Protein AF-A0A5C3NM88-F1 (afdb_monomer)

Radius of gyration: 20.56 Å; Cα contacts (8 Å, |Δi|>4): 366; chains: 1; bounding box: 49×36×74 Å

Solvent-accessible surface area (backbone atoms only — not comparable to full-atom values): 13618 Å² total; per-residue (Å²): 138,82,81,80,75,73,74,92,75,78,70,32,28,41,34,36,25,36,70,43,62,92,58,90,73,93,52,91,70,72,70,66,90,72,36,44,79,41,82,79,46,78,42,48,39,65,57,53,58,70,67,31,84,19,53,17,48,53,25,42,53,43,37,53,56,20,59,46,31,16,23,55,60,46,42,18,70,48,93,55,90,84,58,67,62,56,70,49,80,42,53,68,77,69,88,54,63,45,59,36,25,45,45,66,39,80,92,37,56,86,40,60,43,65,58,66,89,59,62,82,48,81,83,61,71,46,96,52,77,64,78,83,58,88,57,35,50,54,53,18,24,61,75,51,67,51,18,14,78,88,77,62,48,69,65,70,56,39,58,40,55,77,60,46,61,60,52,12,30,72,47,45,25,54,52,36,67,54,54,36,67,52,55,84,94,66,61,69,63,40,69,47,45,65,36,46,91,36,39,42,28,28,33,53,78,52,52,79,36,53,78,78,78,49,82,88,81,77,62,70,50,101,51,43,49,61,88,36,37,71,75,135

Foldseek 3Di:
DDPPPDPPDDAAWEWEWEWAAPDDDPDLQDDSVRTDIDTDDIGGLCCCLPVCQWLFSLLVVQVVVCQQFLFHFFKDQDPDPPGDGDDRNDRGDDRHHGYIYTGGDNVLPSLGDGDDPCQVPLPPAPVDQDDADPCLFVLLCVVCVCAQVVPRHNPQWGWAFQRDSRCWQVNQQCVQVRRRQDDPVPRDRRRTSSDSVRTGTHHPVVSVCEPPPDDDDDPPGPRDHPNRGDDD

Sequence (232 aa):
MDDHSADPDVLATVRVYVQLPDSIPVTLKPDLAHWNWHHILSIPVSILNEHRFSLKAYKWIRFAAGIIFGVRGHLKPSKQPNDASCDYEISELANESSDVYYHIFPEQIARLQPVDPDIFDERLTVTHTSSRAASYRENVGERDGHRCVLTGFLQACEAVHVVPHIKGDEYIRRLTERNGVREEREKDIIHEIDDCRNGLYLQATLHIRYGTDFAFLHTPNFAMVPSDVPGP

InterPro domains:
  IPR003615 HNH nuclease [PF13391] (148-210)

Nearest PDB structures (foldseek):
  6sgz-assembly1_E  TM=3.339E-01  e=2.400E-02  Mycolicibacterium smegmatis MC2 155
  6umm-assembly1_G  TM=3.006E-01  e=2.966E-01  Mycolicibacterium smegmatis MC2 155
  6sgz-assembly1_H  TM=3.396E-01  e=9.510E-01  Mycolicibacterium smegmatis MC2 155
  7np7-assembly1_D2  TM=2.132E-01  e=7.912E-01  Mycobacterium tuberculosis H37Rv
  7npv-assembly1_D4  TM=2.472E-01  e=2.537E+00  Mycobacterium tuberculosis H37Rv

Structure (mmCIF, N/CA/C/O backbone):
data_AF-A0A5C3NM88-F1
#
_entry.id   AF-A0A5C3NM88-F1
#
loop_
_atom_site.group_PDB
_atom_site.id
_atom_site.type_symbol
_atom_site.label_atom_id
_atom_site.label_alt_id
_atom_site.label_comp_id
_atom_site.label_asym_id
_atom_site.label_entity_id
_atom_site.label_seq_id
_atom_site.pdbx_PDB_ins_code
_atom_site.Cartn_x
_atom_site.Cartn_y
_atom_site.Cartn_z
_atom_site.occupancy
_atom_site.B_iso_or_equiv
_atom_site.auth_seq_id
_atom_site.auth_comp_id
_atom_site.auth_asym_id
_atom_site.auth_atom_id
_atom_site.pdbx_PDB_model_num
ATOM 1 N N . MET A 1 1 ? -3.507 -19.872 -45.964 1.00 38.84 1 MET A N 1
ATOM 2 C CA . MET A 1 1 ? -4.183 -18.572 -45.771 1.00 38.84 1 MET A CA 1
ATOM 3 C C . MET A 1 1 ? -4.482 -18.572 -44.295 1.00 38.84 1 MET A C 1
ATOM 5 O O . MET A 1 1 ? -5.514 -19.084 -43.885 1.00 38.84 1 MET A O 1
ATOM 9 N N . ASP A 1 2 ? -3.445 -18.251 -43.528 1.00 37.75 2 ASP A N 1
ATOM 10 C CA . ASP A 1 2 ? -3.399 -18.524 -42.097 1.00 37.75 2 ASP A CA 1
ATOM 11 C C . ASP A 1 2 ? -4.058 -17.360 -41.378 1.00 37.75 2 ASP A C 1
ATOM 13 O O . ASP A 1 2 ? -3.577 -16.227 -41.401 1.00 37.75 2 ASP A O 1
ATOM 17 N N . ASP A 1 3 ? -5.226 -17.662 -40.829 1.00 40.22 3 ASP A N 1
ATOM 18 C CA . ASP A 1 3 ? -6.015 -16.777 -40.000 1.00 40.22 3 ASP A CA 1
ATOM 19 C C . ASP A 1 3 ? -5.350 -16.715 -38.621 1.00 40.22 3 ASP A C 1
ATOM 21 O O . ASP A 1 3 ? -5.583 -17.547 -37.742 1.00 40.22 3 ASP A O 1
ATOM 25 N N . HIS A 1 4 ? -4.434 -15.760 -38.451 1.00 43.94 4 HIS A N 1
ATOM 26 C CA . HIS A 1 4 ? -3.978 -15.349 -37.131 1.00 43.94 4 HIS A CA 1
ATOM 27 C C . HIS A 1 4 ? -5.112 -14.577 -36.450 1.00 43.94 4 HIS A C 1
ATOM 29 O O . HIS A 1 4 ? -5.110 -13.348 -36.402 1.00 43.94 4 HIS A O 1
ATOM 35 N N . SER A 1 5 ? -6.073 -15.325 -35.908 1.00 43.28 5 SER A N 1
ATOM 36 C CA . SER A 1 5 ? -6.961 -14.865 -34.845 1.00 43.28 5 SER A CA 1
ATOM 37 C C . SER A 1 5 ? -6.086 -14.399 -33.682 1.00 43.28 5 SER A C 1
ATOM 39 O O . SER A 1 5 ? -5.617 -15.214 -32.887 1.00 43.28 5 SER A O 1
ATOM 41 N N . ALA A 1 6 ? -5.815 -13.096 -33.607 1.00 46.09 6 ALA A N 1
ATOM 42 C CA . ALA A 1 6 ? -5.331 -12.481 -32.383 1.00 46.09 6 ALA A CA 1
ATOM 43 C C . ALA A 1 6 ? -6.362 -12.771 -31.286 1.00 46.09 6 ALA A C 1
ATOM 45 O O . ALA A 1 6 ? -7.545 -12.479 -31.457 1.00 46.09 6 ALA A O 1
ATOM 46 N N . ASP A 1 7 ? -5.911 -13.405 -30.208 1.00 44.53 7 ASP A N 1
ATOM 47 C CA . ASP A 1 7 ? -6.723 -13.716 -29.036 1.00 44.53 7 ASP A CA 1
ATOM 48 C C . ASP A 1 7 ? -7.284 -12.397 -28.462 1.00 44.53 7 ASP A C 1
ATOM 50 O O . ASP A 1 7 ? -6.494 -11.535 -28.061 1.00 44.53 7 ASP A O 1
ATOM 54 N N . PRO A 1 8 ? -8.608 -12.166 -28.495 1.00 48.44 8 PRO A N 1
ATOM 55 C CA . PRO A 1 8 ? -9.187 -10.844 -28.263 1.00 48.44 8 PRO A CA 1
ATOM 56 C C . PRO A 1 8 ? -9.182 -10.382 -26.796 1.00 48.44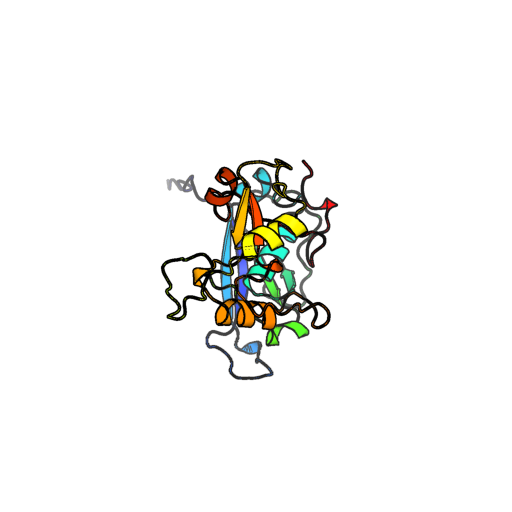 8 PRO A C 1
ATOM 58 O O . PRO A 1 8 ? -9.752 -9.331 -26.521 1.00 48.44 8 PRO A O 1
ATOM 61 N N . ASP A 1 9 ? -8.542 -11.103 -25.867 1.00 58.16 9 ASP A N 1
ATOM 62 C CA . ASP A 1 9 ? -8.737 -10.871 -24.425 1.00 58.16 9 ASP A CA 1
ATOM 63 C C . ASP A 1 9 ? -7.460 -10.754 -23.572 1.00 58.16 9 ASP A C 1
ATOM 65 O O . ASP A 1 9 ? -7.526 -10.729 -22.340 1.00 58.16 9 ASP A O 1
ATOM 69 N N . VAL A 1 10 ? -6.270 -10.627 -24.173 1.00 68.81 10 VAL A N 1
ATOM 70 C CA . VAL A 1 10 ? -5.062 -10.349 -23.375 1.00 68.81 10 VAL A CA 1
ATOM 71 C C . VAL A 1 10 ? -4.992 -8.856 -23.055 1.00 68.81 10 VAL A C 1
ATOM 73 O O . VAL A 1 10 ? -4.457 -8.060 -23.827 1.00 68.81 10 VAL A O 1
ATOM 76 N N . LEU A 1 11 ? -5.529 -8.472 -21.893 1.00 86.94 11 LEU A N 1
ATOM 77 C CA . LEU A 1 11 ? -5.392 -7.114 -21.365 1.00 86.94 11 LEU A CA 1
ATOM 78 C C . LEU A 1 11 ? -3.910 -6.719 -21.279 1.00 86.94 11 LEU A C 1
ATOM 80 O O . LEU A 1 11 ? -3.091 -7.426 -20.678 1.00 86.94 11 LEU A O 1
ATOM 84 N N . ALA A 1 12 ? -3.571 -5.559 -21.850 1.00 95.31 12 ALA A N 1
ATOM 85 C CA . ALA A 1 12 ? -2.241 -4.981 -21.719 1.00 95.31 12 ALA A CA 1
ATOM 86 C C . ALA A 1 12 ? -1.877 -4.860 -20.236 1.00 95.31 12 ALA A C 1
ATOM 88 O O . ALA A 1 12 ? -2.667 -4.359 -19.433 1.00 95.31 12 ALA A O 1
ATOM 89 N N . THR A 1 13 ? -0.696 -5.349 -19.864 1.00 96.81 13 THR A N 1
ATOM 90 C CA . THR A 1 13 ? -0.314 -5.519 -18.459 1.00 96.81 13 THR A CA 1
ATOM 91 C C . THR A 1 13 ? 1.075 -4.956 -18.204 1.00 96.81 13 THR A C 1
ATOM 93 O O . THR A 1 13 ? 2.016 -5.226 -18.952 1.00 96.81 13 THR A O 1
ATOM 96 N N . VAL A 1 14 ? 1.221 -4.222 -17.103 1.00 97.06 14 VAL A N 1
ATOM 97 C CA . VAL A 1 14 ? 2.530 -3.901 -16.535 1.00 97.06 14 VAL A CA 1
ATOM 98 C C . VAL A 1 14 ? 2.945 -5.039 -15.612 1.00 97.06 14 VAL A C 1
ATOM 100 O O . VAL A 1 14 ? 2.257 -5.332 -14.630 1.00 97.06 14 VAL A O 1
ATOM 103 N N . ARG A 1 15 ? 4.072 -5.680 -15.918 1.00 97.88 15 ARG A N 1
ATOM 104 C CA . ARG A 1 15 ? 4.669 -6.727 -15.087 1.00 97.88 15 ARG A CA 1
ATOM 105 C C . ARG A 1 15 ? 5.822 -6.140 -14.292 1.00 97.88 15 ARG A C 1
ATOM 107 O O . ARG A 1 15 ? 6.784 -5.624 -14.857 1.00 97.88 15 ARG A O 1
ATOM 114 N N . VAL A 1 16 ? 5.724 -6.225 -12.974 1.00 97.88 16 VAL A N 1
ATOM 115 C CA . VAL A 1 16 ? 6.749 -5.733 -12.055 1.00 97.88 16 VAL A CA 1
ATOM 116 C C . VAL A 1 16 ? 7.630 -6.896 -11.632 1.00 97.88 16 VAL A C 1
ATOM 118 O O . VAL A 1 16 ? 7.134 -7.940 -11.203 1.00 97.88 16 VAL A O 1
ATOM 121 N N . TYR A 1 17 ? 8.938 -6.700 -11.727 1.00 97.38 17 TYR A N 1
ATOM 122 C CA . TYR A 1 17 ? 9.947 -7.650 -11.290 1.00 97.38 17 TYR A CA 1
ATOM 123 C C . TYR A 1 17 ? 10.777 -7.055 -10.161 1.00 97.38 17 TYR A C 1
ATOM 125 O O . TYR A 1 17 ? 11.047 -5.859 -10.157 1.00 97.38 17 TYR A O 1
ATOM 133 N N . VAL A 1 18 ? 11.246 -7.881 -9.235 1.00 94.88 18 VAL A N 1
ATOM 134 C CA . VAL A 1 18 ? 12.239 -7.490 -8.226 1.00 94.88 18 VAL A CA 1
ATOM 135 C C . VAL A 1 18 ? 13.327 -8.546 -8.149 1.00 94.88 18 VAL A C 1
ATOM 137 O O . VAL A 1 18 ? 13.090 -9.724 -8.424 1.00 94.88 18 VAL A O 1
ATOM 140 N N . GLN A 1 19 ? 14.534 -8.117 -7.807 1.00 92.38 19 GLN A N 1
ATOM 141 C CA . GLN A 1 19 ? 15.635 -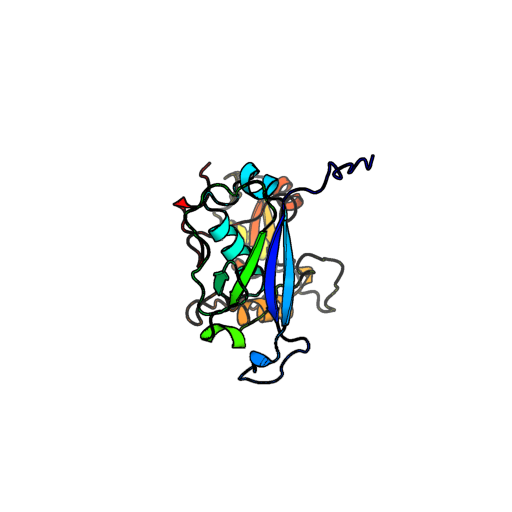9.029 -7.586 1.00 92.38 19 GLN A CA 1
ATOM 142 C C . GLN A 1 19 ? 15.543 -9.600 -6.161 1.00 92.38 19 GLN A C 1
ATOM 144 O O . GLN A 1 19 ? 15.553 -8.836 -5.196 1.00 92.38 19 GLN A O 1
ATOM 149 N N . LEU A 1 20 ? 15.441 -10.924 -6.030 1.00 88.75 20 LEU A N 1
ATOM 150 C CA . LEU A 1 20 ? 15.345 -11.638 -4.753 1.00 88.75 20 LEU A CA 1
ATOM 151 C C . LEU A 1 20 ? 16.290 -12.849 -4.753 1.00 88.75 20 LEU A C 1
ATOM 153 O O . LEU A 1 20 ? 16.630 -13.373 -5.815 1.00 88.75 20 LEU A O 1
ATOM 157 N N . PRO A 1 21 ? 16.739 -13.304 -3.578 1.00 84.12 21 PRO A N 1
ATOM 158 C CA . PRO A 1 21 ? 17.502 -14.536 -3.481 1.00 84.12 21 PRO A CA 1
ATOM 159 C C . PRO A 1 21 ? 16.576 -15.755 -3.605 1.00 84.12 21 PRO A C 1
ATOM 161 O O . PRO A 1 21 ? 15.520 -15.791 -2.976 1.00 84.12 21 PRO A O 1
ATOM 164 N N . ASP A 1 22 ? 17.012 -16.799 -4.318 1.00 77.38 22 ASP A N 1
ATOM 165 C CA . ASP A 1 22 ? 16.272 -18.075 -4.395 1.00 77.38 22 ASP A CA 1
ATOM 166 C C . ASP A 1 22 ? 16.178 -18.791 -3.031 1.00 77.38 22 ASP A C 1
ATOM 168 O O . ASP A 1 22 ? 15.313 -19.637 -2.805 1.00 77.38 22 ASP A O 1
ATOM 172 N N . SER A 1 23 ? 17.081 -18.458 -2.105 1.00 68.94 23 SER A N 1
ATOM 173 C CA . SER A 1 23 ? 17.140 -18.992 -0.743 1.00 68.94 23 SER A CA 1
ATOM 174 C C . SER A 1 23 ? 17.462 -17.878 0.248 1.00 68.94 23 SER A C 1
ATOM 176 O O . SER A 1 23 ? 18.374 -17.096 -0.008 1.00 68.94 23 SER A O 1
ATOM 178 N N . ILE A 1 24 ? 16.769 -17.828 1.392 1.00 60.06 24 ILE A N 1
ATOM 179 C CA . ILE A 1 24 ? 16.940 -16.788 2.423 1.00 60.06 24 ILE A CA 1
ATOM 180 C C . ILE A 1 24 ? 18.428 -16.672 2.819 1.00 60.06 24 ILE A C 1
ATOM 182 O O . ILE A 1 24 ? 18.964 -17.599 3.434 1.00 60.06 24 ILE A O 1
ATOM 186 N N . PRO A 1 25 ? 19.121 -15.561 2.504 1.00 56.09 25 PRO A N 1
ATOM 187 C CA . PRO A 1 25 ? 20.514 -15.393 2.876 1.00 56.09 25 PRO A CA 1
ATOM 188 C C . PRO A 1 25 ? 20.594 -15.152 4.384 1.00 56.09 25 PRO A C 1
ATOM 190 O O . PRO A 1 25 ? 20.020 -14.199 4.902 1.00 56.09 25 PRO A O 1
ATOM 193 N N . VAL A 1 26 ? 21.347 -15.989 5.097 1.00 54.03 26 VAL A N 1
ATOM 194 C CA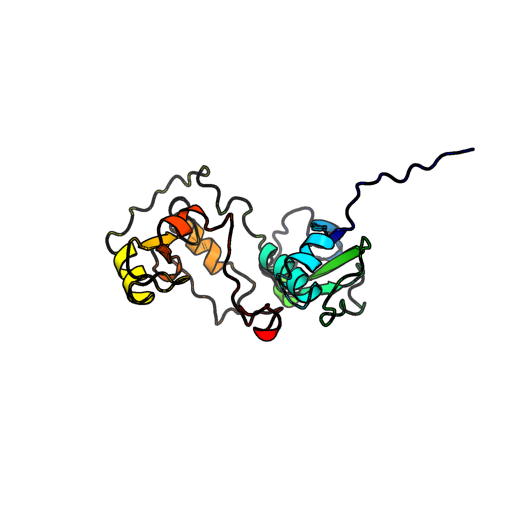 . VAL A 1 26 ? 21.646 -15.807 6.534 1.00 54.03 26 VAL A CA 1
ATOM 195 C C . VAL A 1 26 ? 22.735 -14.730 6.747 1.00 54.03 26 VAL A C 1
ATOM 197 O O . VAL A 1 26 ? 23.208 -14.509 7.859 1.00 54.03 26 VAL A O 1
ATOM 200 N N . THR A 1 27 ? 23.178 -14.040 5.691 1.00 58.41 27 THR A N 1
ATOM 201 C CA . THR A 1 27 ? 24.354 -13.162 5.734 1.00 58.41 27 THR A CA 1
ATOM 202 C C . THR A 1 27 ? 23.994 -11.679 5.830 1.00 58.41 27 THR A C 1
ATOM 204 O O . THR A 1 27 ? 23.140 -11.169 5.113 1.00 58.41 27 THR A O 1
ATOM 207 N N . LEU A 1 28 ? 24.730 -10.947 6.679 1.00 58.69 28 LEU A N 1
ATOM 208 C CA . LEU A 1 28 ? 24.609 -9.487 6.850 1.00 58.69 28 LEU A CA 1
ATOM 209 C C . LEU A 1 28 ? 24.940 -8.678 5.577 1.00 58.69 28 LEU A C 1
ATOM 211 O O . LEU A 1 28 ? 24.627 -7.493 5.499 1.00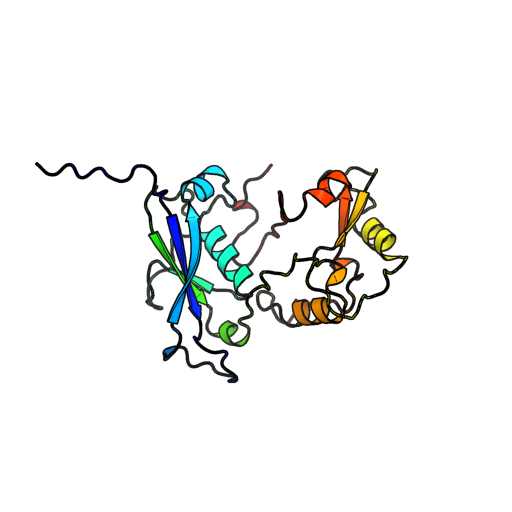 58.69 28 LEU A O 1
ATOM 215 N N . LYS A 1 29 ? 25.622 -9.301 4.608 1.00 65.56 29 LYS A N 1
ATOM 216 C CA . LYS A 1 29 ? 25.969 -8.733 3.301 1.00 65.56 29 LYS A CA 1
ATOM 217 C C . LYS A 1 29 ? 25.532 -9.724 2.221 1.00 65.56 29 LYS A C 1
ATOM 219 O O . LYS A 1 29 ? 26.291 -10.649 1.924 1.00 65.56 29 LYS A O 1
ATOM 224 N N . PRO A 1 30 ? 24.307 -9.598 1.698 1.00 66.75 30 PRO A N 1
ATOM 225 C CA . PRO A 1 30 ? 23.844 -10.475 0.637 1.00 66.75 30 PRO A CA 1
ATOM 226 C C . PRO A 1 30 ? 24.649 -10.221 -0.638 1.00 66.75 30 PRO A C 1
ATOM 228 O O . PRO A 1 30 ? 24.852 -9.076 -1.043 1.00 66.75 30 PRO A O 1
ATOM 231 N N . ASP A 1 31 ? 25.114 -11.301 -1.261 1.00 73.25 31 ASP A N 1
ATOM 232 C CA . ASP A 1 31 ? 25.716 -11.236 -2.585 1.00 73.25 31 ASP A CA 1
ATOM 233 C C . ASP A 1 31 ? 24.610 -11.184 -3.644 1.00 73.25 31 ASP A C 1
ATOM 235 O O . ASP A 1 31 ? 23.980 -12.194 -3.967 1.00 73.25 31 ASP A O 1
ATOM 239 N N . LEU A 1 32 ? 24.373 -9.983 -4.167 1.00 74.50 32 LEU A N 1
ATOM 240 C CA . LEU A 1 32 ? 23.353 -9.716 -5.180 1.00 74.50 32 LEU A CA 1
ATOM 241 C C . LEU A 1 32 ? 23.631 -10.401 -6.519 1.00 74.50 32 LEU A C 1
ATOM 243 O O . LEU A 1 32 ? 22.708 -10.546 -7.317 1.00 74.50 32 LEU A O 1
ATOM 247 N N . ALA A 1 33 ? 24.873 -10.828 -6.782 1.00 74.94 33 ALA A N 1
ATOM 248 C CA . ALA A 1 33 ? 25.225 -11.482 -8.041 1.00 74.94 33 ALA A CA 1
ATOM 249 C C . ALA A 1 33 ? 24.480 -12.813 -8.243 1.00 74.94 33 ALA A C 1
ATOM 251 O O . ALA A 1 33 ? 24.304 -13.250 -9.377 1.00 74.94 33 ALA A O 1
ATOM 252 N N . HIS A 1 34 ? 24.016 -13.427 -7.151 1.00 78.19 34 HIS A N 1
ATOM 253 C CA . HIS A 1 34 ? 23.285 -14.694 -7.155 1.00 78.19 34 HIS A CA 1
ATOM 254 C C . HIS A 1 34 ? 21.766 -14.526 -7.022 1.00 78.19 34 HIS A C 1
ATOM 256 O O . HIS A 1 34 ? 21.048 -15.515 -6.906 1.00 78.19 34 HIS A O 1
ATOM 262 N N . TRP A 1 35 ? 21.264 -13.291 -6.986 1.00 88.44 35 TRP A N 1
ATOM 263 C CA . TRP A 1 35 ? 19.832 -13.043 -6.881 1.00 88.44 35 TRP A CA 1
ATOM 264 C C . TRP A 1 35 ? 19.186 -13.013 -8.266 1.00 88.44 35 TRP A C 1
ATOM 266 O O . TRP A 1 35 ? 19.720 -12.408 -9.202 1.00 88.44 35 TRP A O 1
ATOM 276 N N . ASN A 1 36 ? 17.995 -13.592 -8.377 1.00 91.56 36 ASN A N 1
ATOM 277 C CA . ASN A 1 36 ? 17.241 -13.665 -9.621 1.00 91.56 36 ASN A CA 1
ATOM 278 C C . ASN A 1 36 ? 16.128 -12.621 -9.664 1.00 91.56 36 ASN A C 1
ATOM 280 O O . ASN A 1 36 ? 15.656 -12.129 -8.645 1.00 91.56 36 ASN A O 1
ATOM 284 N N . TRP A 1 37 ? 15.710 -12.264 -10.877 1.00 94.56 37 TRP A N 1
ATOM 285 C CA . TRP A 1 37 ? 14.562 -11.385 -11.085 1.00 94.56 37 TRP A CA 1
ATOM 286 C C . TRP A 1 37 ? 13.277 -12.205 -11.066 1.00 94.56 37 TRP A C 1
ATOM 288 O O . TRP A 1 37 ? 13.044 -13.005 -11.973 1.00 94.56 37 TRP A O 1
ATOM 298 N N . HIS A 1 38 ? 12.432 -11.965 -10.070 1.00 93.56 38 HIS A N 1
ATOM 299 C CA . HIS A 1 38 ? 11.137 -12.618 -9.919 1.00 93.56 38 HIS A CA 1
ATOM 300 C C . HIS A 1 38 ? 10.022 -11.656 -10.298 1.00 93.56 38 HIS A C 1
ATOM 302 O O . HIS A 1 38 ? 10.036 -10.493 -9.898 1.00 93.56 38 HIS A O 1
ATOM 308 N N . HIS A 1 39 ? 9.054 -12.152 -11.061 1.00 95.12 39 HIS A N 1
ATOM 309 C CA . HIS A 1 39 ? 7.805 -11.451 -11.327 1.00 95.12 39 HIS A CA 1
ATOM 310 C C . HIS A 1 39 ? 6.941 -11.444 -10.058 1.00 95.12 39 HIS A C 1
ATOM 312 O O . HIS A 1 39 ? 6.729 -12.502 -9.467 1.00 95.12 39 HIS A O 1
ATOM 318 N N . ILE A 1 40 ? 6.452 -10.271 -9.651 1.00 92.94 40 ILE A N 1
ATOM 319 C CA . ILE A 1 40 ? 5.741 -10.087 -8.372 1.00 92.94 40 ILE A CA 1
ATOM 320 C C . ILE A 1 40 ? 4.352 -9.473 -8.495 1.00 92.94 40 ILE A C 1
ATOM 322 O O . ILE A 1 40 ? 3.520 -9.686 -7.622 1.00 92.94 40 ILE A O 1
ATOM 326 N N . LEU A 1 41 ? 4.097 -8.704 -9.552 1.00 94.12 41 LEU A N 1
ATOM 327 C CA . LEU A 1 41 ? 2.819 -8.046 -9.783 1.00 94.12 41 LEU A CA 1
ATOM 328 C C . LEU A 1 41 ? 2.541 -7.993 -11.277 1.00 94.12 41 LEU A C 1
ATOM 330 O O . LEU A 1 41 ? 3.390 -7.557 -12.052 1.00 94.12 41 LEU A O 1
ATOM 334 N N . SER A 1 42 ? 1.320 -8.358 -11.643 1.00 95.81 42 SER A N 1
ATOM 335 C CA . SER A 1 42 ? 0.727 -8.090 -12.949 1.00 95.81 42 SER A CA 1
ATOM 336 C C . SER A 1 42 ? -0.431 -7.133 -12.744 1.00 95.81 42 SER A C 1
ATOM 338 O O . SER A 1 42 ? -1.355 -7.436 -11.992 1.00 95.81 42 SER A O 1
ATOM 340 N N . ILE A 1 43 ? -0.358 -5.969 -13.379 1.00 94.25 43 ILE A N 1
ATOM 341 C CA . ILE A 1 43 ? -1.339 -4.903 -13.201 1.00 94.25 43 ILE A CA 1
ATOM 342 C C . ILE A 1 43 ? -1.875 -4.527 -14.579 1.00 94.25 43 ILE A C 1
ATOM 344 O O . ILE A 1 43 ? -1.092 -4.048 -15.407 1.00 94.25 43 ILE A O 1
ATOM 348 N N . PRO A 1 44 ? -3.172 -4.744 -14.858 1.00 95.31 44 PRO A N 1
ATOM 349 C CA . PRO A 1 44 ? -3.752 -4.318 -16.121 1.00 95.31 44 PRO A CA 1
ATOM 350 C C . PRO A 1 44 ? -3.587 -2.806 -16.300 1.00 95.31 44 PRO A C 1
ATOM 352 O O . PRO A 1 44 ? -3.858 -2.025 -15.384 1.00 95.31 44 PRO A O 1
ATOM 355 N N . VAL A 1 45 ? -3.156 -2.384 -17.488 1.00 94.69 45 VAL A N 1
ATOM 356 C CA . VAL A 1 45 ? -2.976 -0.965 -17.825 1.00 94.69 45 VAL A CA 1
ATOM 357 C C . VAL A 1 45 ? -4.300 -0.211 -17.702 1.00 94.69 45 VAL A C 1
ATOM 359 O O . VAL A 1 45 ? -4.327 0.902 -17.179 1.00 94.69 45 VAL A O 1
ATOM 362 N N . SER A 1 46 ? -5.408 -0.842 -18.103 1.00 93.81 46 SER A N 1
ATOM 363 C CA . SER A 1 46 ? -6.756 -0.289 -17.948 1.00 93.81 46 SER A CA 1
ATOM 364 C C . SER A 1 46 ? -7.065 0.073 -16.496 1.00 93.81 46 SER A C 1
ATOM 366 O O . SER A 1 46 ? -7.509 1.184 -16.234 1.00 93.81 46 SER A O 1
ATOM 368 N N . ILE A 1 47 ? -6.738 -0.807 -15.545 1.00 91.50 47 ILE A N 1
ATOM 369 C CA . ILE A 1 47 ? -6.962 -0.581 -14.112 1.00 91.50 47 ILE A CA 1
ATOM 370 C C . ILE A 1 47 ? -6.149 0.618 -13.605 1.00 91.50 47 ILE A C 1
ATOM 372 O O . ILE A 1 47 ? -6.679 1.446 -12.866 1.00 91.50 47 ILE A O 1
ATOM 376 N N . LEU A 1 48 ? -4.885 0.751 -14.021 1.00 91.44 48 LEU A N 1
ATOM 377 C CA . LEU A 1 48 ? -4.041 1.894 -13.647 1.00 91.44 48 LEU A CA 1
ATOM 378 C C . LEU A 1 48 ? -4.603 3.221 -14.173 1.00 91.44 48 LEU A C 1
ATOM 380 O O . LEU A 1 48 ? -4.654 4.203 -13.429 1.00 91.44 48 LEU A O 1
ATOM 384 N N . ASN A 1 49 ? -5.041 3.238 -15.433 1.00 91.69 49 ASN A N 1
ATOM 385 C CA . ASN A 1 49 ? -5.536 4.443 -16.096 1.00 91.69 49 ASN A CA 1
ATOM 386 C C . ASN A 1 49 ? -6.957 4.832 -15.637 1.00 91.69 49 ASN A C 1
ATOM 388 O O . ASN A 1 49 ? -7.250 6.024 -15.515 1.00 91.69 49 ASN A O 1
ATOM 392 N N . GLU A 1 50 ? -7.827 3.850 -15.365 1.00 90.75 50 GLU A N 1
ATOM 393 C CA . GLU A 1 50 ? -9.224 4.049 -14.953 1.00 90.75 50 GLU A CA 1
ATOM 394 C C . GLU A 1 50 ? -9.339 4.428 -13.473 1.00 90.75 50 GLU A C 1
ATOM 396 O O . GLU A 1 50 ? -9.939 5.452 -13.146 1.00 90.75 50 GLU A O 1
ATOM 401 N N . HIS A 1 51 ? -8.735 3.645 -12.571 1.00 87.38 51 HIS A N 1
ATOM 402 C CA . HIS A 1 51 ? -8.872 3.881 -11.130 1.00 87.38 51 HIS A CA 1
ATOM 403 C C . HIS A 1 51 ? -8.008 5.033 -10.624 1.00 87.38 51 HIS A C 1
ATOM 405 O O . HIS A 1 51 ? -8.295 5.581 -9.560 1.00 87.38 51 HIS A O 1
ATOM 411 N N . ARG A 1 52 ? -6.948 5.398 -11.361 1.00 86.75 52 ARG A N 1
ATOM 412 C CA . ARG A 1 52 ? -6.053 6.521 -11.040 1.00 86.75 52 ARG A CA 1
ATOM 413 C C . ARG A 1 52 ? -5.613 6.537 -9.576 1.00 86.75 52 ARG A C 1
ATOM 415 O O . ARG A 1 52 ? -5.606 7.589 -8.944 1.00 86.75 52 ARG A O 1
ATOM 422 N N . PHE A 1 53 ? -5.195 5.391 -9.030 1.00 85.50 53 PHE A N 1
ATOM 423 C CA . PHE A 1 53 ? -4.685 5.309 -7.649 1.00 85.50 53 PHE A CA 1
ATOM 424 C C . PHE A 1 53 ? -3.574 6.336 -7.357 1.00 85.50 53 PHE A C 1
ATOM 426 O O . PHE A 1 53 ? -3.371 6.750 -6.217 1.00 85.50 53 PHE A O 1
ATOM 433 N N . SER A 1 54 ? -2.874 6.760 -8.409 1.00 92.44 54 SER A N 1
ATOM 434 C CA . SER A 1 54 ? -2.152 8.019 -8.484 1.00 92.44 54 SER A CA 1
ATOM 435 C C . SER A 1 54 ? -2.407 8.662 -9.846 1.00 92.44 54 SER A C 1
ATOM 437 O O . SER A 1 54 ? -2.590 7.967 -10.843 1.00 92.44 54 SER A O 1
ATOM 439 N N . LEU A 1 55 ? -2.316 9.990 -9.905 1.00 94.44 55 LEU A N 1
ATOM 440 C CA . LEU A 1 55 ? -2.186 10.765 -11.137 1.00 94.44 55 LEU A CA 1
ATOM 441 C C . LEU A 1 55 ? -0.872 10.484 -11.881 1.00 94.44 55 LEU A C 1
ATOM 443 O O . LEU A 1 55 ? -0.700 11.009 -12.974 1.00 94.44 55 LEU A O 1
ATOM 447 N N . LYS A 1 56 ? 0.051 9.714 -11.285 1.00 95.44 56 LYS A N 1
ATOM 448 C CA . LYS A 1 56 ? 1.372 9.345 -11.802 1.00 95.44 56 LYS A CA 1
ATOM 449 C C . LYS A 1 56 ? 1.584 7.835 -11.682 1.00 95.44 56 LYS A C 1
ATOM 451 O O . LYS A 1 56 ? 2.030 7.334 -10.645 1.00 95.44 56 LYS A O 1
ATOM 456 N N . ALA A 1 57 ? 1.280 7.093 -12.747 1.00 94.19 57 ALA A N 1
ATOM 457 C CA . ALA A 1 57 ? 1.191 5.629 -12.711 1.00 94.19 57 ALA A CA 1
ATOM 458 C C . ALA A 1 57 ? 2.467 4.956 -12.168 1.00 94.19 57 ALA A C 1
ATOM 460 O O . ALA A 1 57 ? 2.403 4.128 -11.257 1.00 94.19 57 ALA A O 1
ATOM 461 N N . TYR A 1 58 ? 3.649 5.361 -12.646 1.00 96.12 58 TYR A N 1
ATOM 462 C CA . TYR A 1 58 ? 4.909 4.779 -12.176 1.00 96.12 58 TYR A CA 1
ATOM 463 C C . TYR A 1 58 ? 5.258 5.144 -10.728 1.00 96.12 58 TYR A C 1
ATOM 465 O O . TYR A 1 58 ? 5.928 4.353 -10.063 1.00 96.12 58 TYR A O 1
ATOM 473 N N . LYS A 1 59 ? 4.795 6.283 -10.189 1.00 96.50 59 LYS A N 1
ATOM 474 C CA . LYS A 1 59 ? 4.971 6.574 -8.754 1.00 96.50 59 LYS A CA 1
ATOM 475 C C . LYS A 1 59 ? 4.146 5.618 -7.901 1.00 96.50 59 LYS A C 1
ATOM 477 O O . LYS A 1 59 ? 4.658 5.109 -6.905 1.00 96.50 59 LYS A O 1
ATOM 482 N N . TRP A 1 60 ? 2.920 5.307 -8.322 1.00 95.25 60 TRP A N 1
ATOM 483 C CA . TRP A 1 60 ? 2.093 4.319 -7.633 1.00 95.25 60 TRP A CA 1
ATOM 484 C C . TRP A 1 60 ? 2.684 2.908 -7.712 1.00 95.25 60 TRP A C 1
ATOM 486 O O . TRP A 1 60 ? 2.800 2.247 -6.685 1.00 95.25 60 TRP A O 1
ATOM 496 N N . ILE A 1 61 ? 3.156 2.467 -8.884 1.00 96.19 61 ILE A N 1
ATOM 497 C CA . ILE A 1 61 ? 3.809 1.150 -9.016 1.00 96.19 61 ILE A CA 1
ATOM 498 C C . ILE A 1 61 ? 5.064 1.087 -8.128 1.00 96.19 61 ILE A C 1
ATOM 500 O O . ILE A 1 61 ? 5.306 0.088 -7.449 1.00 96.19 61 ILE A O 1
ATOM 504 N N . ARG A 1 62 ? 5.849 2.175 -8.076 1.00 96.44 62 ARG A N 1
ATOM 505 C CA . ARG A 1 62 ? 7.045 2.281 -7.227 1.00 96.44 62 ARG A CA 1
ATOM 506 C C . ARG A 1 62 ? 6.681 2.188 -5.747 1.00 96.44 62 ARG A C 1
ATOM 508 O O . ARG A 1 62 ? 7.400 1.534 -4.990 1.00 96.44 62 ARG A O 1
ATOM 515 N N . PHE A 1 63 ? 5.593 2.843 -5.345 1.00 95.44 63 PHE A N 1
ATOM 516 C CA . PHE A 1 63 ? 5.042 2.748 -3.998 1.00 95.44 63 PHE A CA 1
ATOM 517 C C . PHE A 1 63 ? 4.636 1.308 -3.678 1.00 95.44 63 PHE A C 1
ATOM 519 O O . PHE A 1 63 ? 5.155 0.743 -2.720 1.00 95.44 63 PHE A O 1
ATOM 526 N N . ALA A 1 64 ? 3.785 0.698 -4.507 1.00 94.00 64 ALA A N 1
ATOM 527 C CA . ALA A 1 64 ? 3.261 -0.649 -4.301 1.00 94.00 64 ALA A CA 1
ATOM 528 C C . ALA A 1 64 ? 4.384 -1.688 -4.159 1.00 94.00 64 ALA A C 1
ATOM 530 O O . ALA A 1 64 ? 4.412 -2.428 -3.178 1.00 94.00 64 ALA A O 1
ATOM 531 N N . ALA A 1 65 ? 5.361 -1.683 -5.072 1.00 95.12 65 ALA A N 1
ATOM 532 C CA . ALA A 1 65 ? 6.514 -2.577 -4.994 1.00 95.12 65 ALA A CA 1
ATOM 533 C C . ALA A 1 65 ? 7.316 -2.377 -3.696 1.00 95.12 65 ALA A C 1
ATOM 535 O O . ALA A 1 65 ? 7.691 -3.349 -3.044 1.00 95.12 65 ALA A O 1
ATOM 536 N N . GLY A 1 66 ? 7.540 -1.127 -3.278 1.00 93.31 66 GLY A N 1
ATOM 537 C CA . GLY A 1 66 ? 8.284 -0.869 -2.047 1.00 93.31 66 GLY A CA 1
ATOM 538 C C . GLY A 1 66 ? 7.536 -1.241 -0.769 1.00 93.31 66 GLY A C 1
ATOM 539 O O . GLY A 1 66 ? 8.154 -1.709 0.184 1.00 93.31 66 GLY A O 1
ATOM 540 N N . ILE A 1 67 ? 6.207 -1.100 -0.751 1.00 90.56 67 ILE A N 1
ATOM 541 C CA . ILE A 1 67 ? 5.375 -1.575 0.361 1.00 90.56 67 ILE A CA 1
ATOM 542 C C . ILE A 1 67 ? 5.389 -3.101 0.441 1.00 90.56 67 ILE A C 1
ATOM 544 O O . ILE A 1 67 ? 5.573 -3.634 1.532 1.00 90.56 67 ILE A O 1
ATOM 548 N N . ILE A 1 68 ? 5.275 -3.801 -0.693 1.00 90.56 68 ILE A N 1
ATOM 549 C CA . ILE A 1 68 ? 5.330 -5.270 -0.728 1.00 90.56 68 ILE A CA 1
ATOM 550 C C . ILE A 1 68 ? 6.643 -5.789 -0.158 1.00 90.56 68 ILE A C 1
ATOM 552 O O . ILE A 1 68 ? 6.622 -6.798 0.529 1.00 90.56 68 ILE A O 1
ATOM 556 N N . PHE A 1 69 ? 7.769 -5.123 -0.416 1.00 89.19 69 PHE A N 1
ATOM 557 C CA . PHE A 1 69 ? 9.090 -5.586 0.028 1.00 89.19 69 PHE A CA 1
ATOM 558 C C . PHE A 1 69 ? 9.608 -4.937 1.309 1.00 89.19 69 PHE A C 1
ATOM 560 O O . PHE A 1 69 ? 10.699 -5.279 1.776 1.00 89.19 69 PHE A O 1
ATOM 567 N N . GLY A 1 70 ? 8.859 -3.991 1.871 1.00 88.62 70 GLY A N 1
ATOM 568 C CA . GLY A 1 70 ? 9.281 -3.257 3.054 1.00 88.62 70 GLY A CA 1
ATOM 569 C C . GLY A 1 70 ? 10.538 -2.404 2.833 1.00 88.62 70 GLY A C 1
ATOM 570 O O . GLY A 1 70 ? 11.198 -2.053 3.805 1.00 88.62 70 GLY A O 1
ATOM 571 N N . VAL A 1 71 ? 10.893 -2.071 1.586 1.00 89.88 71 VAL A N 1
ATOM 572 C CA . VAL A 1 71 ? 12.101 -1.307 1.222 1.00 89.88 71 VAL A CA 1
ATOM 573 C C . VAL A 1 71 ? 11.825 -0.357 0.058 1.00 89.88 71 VAL A C 1
ATOM 575 O O . VAL A 1 71 ? 10.911 -0.549 -0.728 1.00 89.88 71 VAL A O 1
ATOM 578 N N . ARG A 1 72 ? 12.628 0.694 -0.052 1.00 93.50 72 ARG A N 1
ATOM 579 C CA . ARG A 1 72 ? 12.611 1.730 -1.082 1.00 93.50 72 ARG A CA 1
ATOM 580 C C . ARG A 1 72 ? 13.538 1.342 -2.236 1.00 93.50 72 ARG A C 1
ATOM 582 O O . ARG A 1 72 ? 14.531 0.631 -2.073 1.00 93.50 72 ARG A O 1
ATOM 589 N N . GLY A 1 73 ? 13.231 1.888 -3.404 1.00 94.00 73 GLY A N 1
ATOM 590 C CA . GLY A 1 73 ? 13.928 1.590 -4.644 1.00 94.00 73 GLY A CA 1
ATOM 591 C C . GLY A 1 73 ? 13.482 2.483 -5.794 1.00 94.00 73 GLY A C 1
ATOM 592 O O . GLY A 1 73 ? 12.681 3.413 -5.613 1.00 94.00 73 GLY A O 1
ATOM 593 N N . HIS A 1 74 ? 13.995 2.183 -6.983 1.00 96.31 74 HIS A N 1
ATOM 594 C CA . HIS A 1 74 ? 13.607 2.801 -8.250 1.00 96.31 74 HIS A CA 1
ATOM 595 C C . HIS A 1 74 ? 12.998 1.771 -9.199 1.00 96.31 74 HIS A C 1
ATOM 597 O O . HIS A 1 74 ? 13.467 0.640 -9.272 1.00 96.31 74 HIS A O 1
ATOM 603 N N . LEU A 1 75 ? 12.001 2.187 -9.978 1.00 97.12 75 LEU A N 1
ATOM 604 C CA . LEU A 1 75 ? 11.563 1.445 -11.153 1.00 97.12 75 LEU A CA 1
ATOM 605 C C . LEU A 1 75 ? 12.434 1.796 -12.351 1.00 97.12 75 LEU A C 1
ATOM 607 O O . LEU A 1 75 ? 12.709 2.971 -12.603 1.00 97.12 75 LEU A O 1
ATOM 611 N N . LYS A 1 76 ? 12.833 0.771 -13.097 1.00 97.62 76 LYS A N 1
ATOM 612 C CA . LYS A 1 76 ? 13.585 0.882 -14.346 1.00 97.62 76 LYS A CA 1
ATOM 613 C C . LYS A 1 76 ? 12.929 0.033 -15.434 1.00 97.62 76 LYS A C 1
ATOM 615 O O . LYS A 1 76 ? 12.340 -0.995 -15.108 1.00 97.62 76 LYS A O 1
ATOM 620 N N . PRO A 1 77 ? 13.074 0.395 -16.718 1.00 95.75 77 PRO A N 1
ATOM 621 C CA . PRO A 1 77 ? 12.564 -0.411 -17.828 1.00 95.75 77 PRO A CA 1
ATOM 622 C C . PRO A 1 77 ? 13.414 -1.666 -18.098 1.00 95.75 77 PRO A C 1
ATOM 624 O O . PRO A 1 77 ? 13.061 -2.480 -18.945 1.00 95.75 77 PRO A O 1
ATOM 627 N N . SER A 1 78 ? 14.549 -1.838 -17.407 1.00 95.44 78 SER A N 1
ATOM 628 C CA . SER A 1 78 ? 15.439 -2.983 -17.600 1.00 95.44 78 SER A CA 1
ATOM 629 C C . SER A 1 78 ? 16.061 -3.490 -16.291 1.00 95.44 78 SER A C 1
ATOM 631 O O . SER A 1 78 ? 16.037 -2.834 -15.244 1.00 95.44 78 SER A O 1
ATOM 633 N N . LYS A 1 79 ? 16.680 -4.673 -16.383 1.00 94.50 79 LYS A N 1
ATOM 634 C CA . LYS A 1 79 ? 17.467 -5.311 -15.316 1.00 94.50 79 LYS A CA 1
ATOM 635 C C . LYS A 1 79 ? 18.788 -4.591 -15.018 1.00 94.50 79 LYS A C 1
ATOM 637 O O . LYS A 1 79 ? 19.446 -4.941 -14.043 1.00 94.50 79 LYS A O 1
ATOM 642 N N . GLN A 1 80 ? 19.213 -3.633 -15.845 1.00 91.44 80 GLN A N 1
ATOM 643 C CA . GLN A 1 80 ? 20.514 -2.983 -15.704 1.00 91.44 80 GLN A CA 1
ATOM 644 C C . GLN A 1 80 ? 20.469 -1.878 -14.637 1.00 91.44 80 GLN A C 1
ATOM 646 O O . GLN A 1 80 ? 19.665 -0.947 -14.734 1.00 91.44 80 GLN A O 1
ATOM 651 N N . PRO A 1 81 ? 21.358 -1.913 -13.628 1.00 85.00 81 PRO A N 1
ATOM 652 C CA . PRO A 1 81 ? 21.344 -0.942 -12.537 1.00 85.00 81 PRO A CA 1
ATOM 653 C C . PRO A 1 81 ? 21.779 0.462 -12.970 1.00 85.00 81 PRO A C 1
ATOM 655 O O . PRO A 1 81 ? 21.495 1.415 -12.252 1.00 85.00 81 PRO A O 1
ATOM 658 N N . ASN A 1 82 ? 22.409 0.627 -14.135 1.00 88.88 82 ASN A N 1
ATOM 659 C CA . ASN A 1 82 ? 22.854 1.933 -14.638 1.00 88.88 82 ASN A CA 1
ATOM 660 C C . ASN A 1 82 ? 21.832 2.623 -15.553 1.00 88.88 82 ASN A C 1
ATOM 662 O O . ASN A 1 82 ? 22.022 3.789 -15.892 1.00 88.88 82 ASN A O 1
ATOM 666 N N . ASP A 1 83 ? 20.746 1.940 -15.923 1.00 91.56 83 ASP A N 1
ATOM 667 C CA . ASP A 1 83 ? 19.720 2.526 -16.782 1.00 91.56 83 ASP A CA 1
ATOM 668 C C . ASP A 1 83 ? 18.957 3.638 -16.057 1.00 91.56 83 ASP A C 1
ATOM 670 O O . ASP A 1 83 ? 18.855 3.662 -14.821 1.00 91.56 83 ASP A O 1
ATOM 674 N N . ALA A 1 84 ? 18.401 4.566 -16.835 1.00 93.75 84 ALA A N 1
ATOM 675 C CA . ALA A 1 84 ? 17.531 5.604 -16.306 1.00 93.75 84 ALA A CA 1
ATOM 676 C C . ALA A 1 84 ? 16.306 4.985 -15.612 1.00 93.75 84 ALA A C 1
ATOM 678 O O . ALA A 1 84 ? 15.832 3.904 -15.971 1.00 93.75 84 ALA A O 1
ATOM 679 N N . SER A 1 85 ? 15.792 5.683 -14.599 1.00 95.88 85 SER A N 1
ATOM 680 C CA . SER A 1 85 ? 14.508 5.307 -14.005 1.00 95.88 85 SER A CA 1
ATOM 681 C C . SER A 1 85 ? 13.375 5.494 -15.014 1.00 95.88 85 SER A C 1
ATOM 683 O O . SER A 1 85 ? 13.497 6.288 -15.947 1.00 95.88 85 SER A O 1
ATOM 685 N N . CYS A 1 86 ? 12.260 4.798 -14.795 1.00 95.81 86 CYS A N 1
ATOM 686 C CA . CYS A 1 86 ? 11.004 5.111 -15.469 1.00 95.81 86 CYS A CA 1
ATOM 687 C C . CYS A 1 86 ? 10.645 6.593 -15.266 1.00 95.81 86 CYS A C 1
ATOM 689 O O . CYS A 1 86 ? 10.947 7.175 -14.220 1.00 95.81 86 CYS A O 1
ATOM 691 N N . ASP A 1 87 ? 9.975 7.188 -16.251 1.00 96.00 87 ASP A N 1
ATOM 692 C CA . ASP A 1 87 ? 9.484 8.560 -16.146 1.00 96.00 87 ASP A CA 1
ATOM 693 C C . ASP A 1 87 ? 8.306 8.630 -15.164 1.00 96.00 87 ASP A C 1
ATOM 695 O O . ASP A 1 87 ? 7.166 8.291 -15.483 1.00 96.00 87 ASP A O 1
ATOM 699 N N . TYR A 1 88 ? 8.594 9.065 -13.939 1.00 96.38 88 TYR A N 1
ATOM 700 C CA . TYR A 1 88 ? 7.607 9.193 -12.870 1.00 96.38 88 TYR A CA 1
ATOM 701 C C . TYR A 1 88 ? 6.582 10.305 -13.101 1.00 96.38 88 TYR A C 1
ATOM 703 O O . TYR A 1 88 ? 5.623 10.388 -12.337 1.00 96.38 88 TYR A O 1
ATOM 711 N N . GLU A 1 89 ? 6.756 11.151 -14.116 1.00 95.50 89 GLU A N 1
ATOM 712 C CA . GLU A 1 89 ? 5.825 12.235 -14.415 1.00 95.50 89 GLU A CA 1
ATOM 713 C C . GLU A 1 89 ? 4.763 11.851 -15.456 1.00 95.50 89 GLU A C 1
ATOM 715 O O . GLU A 1 89 ? 3.843 12.638 -15.699 1.00 95.50 89 GLU A O 1
ATOM 720 N N . ILE A 1 90 ? 4.806 10.626 -15.991 1.00 92.94 90 ILE A N 1
ATOM 721 C CA . ILE A 1 90 ? 3.759 10.084 -16.865 1.00 92.94 90 ILE A CA 1
ATOM 722 C C . ILE A 1 90 ? 2.451 9.906 -16.092 1.00 92.94 90 ILE A C 1
ATOM 724 O O . ILE A 1 90 ? 2.393 9.209 -15.075 1.00 92.94 90 ILE A O 1
ATOM 728 N N . SER A 1 91 ? 1.388 10.513 -16.622 1.00 88.19 91 SER A N 1
ATOM 729 C CA . SER A 1 91 ? 0.050 10.439 -16.031 1.00 88.19 91 SER A CA 1
ATOM 730 C C . SER A 1 91 ? -0.797 9.273 -16.544 1.00 88.19 91 SER A C 1
ATOM 732 O O . SER A 1 91 ? -1.678 8.810 -15.829 1.00 88.19 91 SER A O 1
ATOM 734 N N . GLU A 1 92 ? -0.538 8.795 -17.761 1.00 90.12 92 GLU A N 1
ATOM 735 C CA . GLU A 1 92 ? -1.298 7.718 -18.398 1.00 90.12 92 GLU A CA 1
ATOM 736 C C . GLU A 1 92 ? -0.344 6.797 -19.156 1.00 90.12 92 GLU A C 1
ATOM 738 O O . GLU A 1 92 ? 0.536 7.264 -19.883 1.00 90.12 92 GLU A O 1
ATOM 743 N N . LEU A 1 93 ? -0.494 5.488 -18.963 1.00 92.31 93 LEU A N 1
ATOM 744 C CA . LEU A 1 93 ? 0.317 4.500 -19.664 1.00 92.31 93 LEU A CA 1
ATOM 745 C C . LEU A 1 93 ? -0.318 4.165 -21.012 1.00 92.31 93 LEU A C 1
ATOM 747 O O . LEU A 1 93 ? -1.537 4.018 -21.111 1.00 92.31 93 LEU A O 1
ATOM 751 N N . ALA A 1 94 ? 0.517 3.999 -22.041 1.00 92.81 94 ALA A N 1
ATOM 752 C CA . ALA A 1 94 ? 0.073 3.438 -23.311 1.00 92.81 94 ALA A CA 1
ATOM 753 C C . ALA A 1 94 ? -0.534 2.047 -23.076 1.00 92.81 94 ALA A C 1
ATOM 755 O O . ALA A 1 94 ? -0.050 1.305 -22.221 1.00 92.81 94 ALA A O 1
ATOM 756 N N . ASN A 1 95 ? -1.577 1.695 -23.835 1.00 92.38 95 ASN A N 1
ATOM 757 C CA . ASN A 1 95 ? -2.269 0.406 -23.734 1.00 92.38 95 ASN A CA 1
ATOM 758 C C . ASN A 1 95 ? -1.436 -0.741 -24.341 1.00 92.38 95 ASN A C 1
ATOM 760 O O . ASN A 1 95 ? -1.858 -1.423 -25.271 1.00 92.38 95 ASN A O 1
ATOM 764 N N . GLU A 1 96 ? -0.223 -0.913 -23.827 1.00 94.31 96 GLU A N 1
ATOM 765 C CA . GLU A 1 96 ? 0.788 -1.859 -24.271 1.00 94.31 96 GLU A CA 1
ATOM 766 C C . GLU A 1 96 ? 1.373 -2.578 -23.054 1.00 94.31 96 GLU A C 1
ATOM 768 O O . GLU A 1 96 ? 1.575 -1.988 -21.989 1.00 94.31 96 GLU A O 1
ATOM 773 N N . SER A 1 97 ? 1.645 -3.875 -23.202 1.00 95.50 97 SER A N 1
ATOM 774 C CA . SER A 1 97 ? 2.284 -4.628 -22.124 1.00 95.50 97 SER A CA 1
ATOM 775 C C . SER A 1 97 ? 3.737 -4.201 -21.965 1.00 95.50 97 SER A C 1
ATOM 777 O O . SER A 1 97 ? 4.460 -4.048 -22.949 1.00 95.50 97 SER A O 1
ATOM 779 N N . SER A 1 98 ? 4.183 -4.049 -20.723 1.00 96.12 98 SER A N 1
ATOM 780 C CA . SER A 1 98 ? 5.549 -3.628 -20.417 1.00 96.12 98 SER A CA 1
ATOM 781 C C . SER A 1 98 ? 6.086 -4.320 -19.173 1.00 96.12 98 SER A C 1
ATOM 783 O O . SER A 1 98 ? 5.338 -4.682 -18.264 1.00 96.12 98 SER A O 1
ATOM 785 N N . ASP A 1 99 ? 7.406 -4.496 -19.141 1.00 97.88 99 ASP A N 1
ATOM 786 C CA . ASP A 1 99 ? 8.122 -5.004 -17.977 1.00 97.88 99 ASP A CA 1
ATOM 787 C C . ASP A 1 99 ? 8.838 -3.849 -17.283 1.00 97.88 99 ASP A C 1
ATOM 789 O O . ASP A 1 99 ? 9.553 -3.071 -17.917 1.00 97.88 99 ASP A O 1
ATOM 793 N N . VAL A 1 100 ? 8.679 -3.767 -15.967 1.00 97.81 100 VAL A N 1
ATOM 794 C CA . VAL A 1 100 ? 9.427 -2.840 -15.121 1.00 97.81 100 VAL A CA 1
ATOM 795 C C . VAL A 1 100 ? 10.109 -3.586 -13.990 1.00 97.81 100 VAL A C 1
ATOM 797 O O . VAL A 1 100 ? 9.612 -4.576 -13.460 1.00 97.81 100 VAL A O 1
ATOM 800 N N . TYR A 1 101 ? 11.271 -3.087 -13.605 1.00 97.88 101 TYR A N 1
ATOM 801 C CA . TYR A 1 101 ? 12.187 -3.732 -12.683 1.00 97.88 101 TYR A CA 1
ATOM 802 C C . TYR A 1 101 ? 12.378 -2.818 -11.479 1.00 97.88 101 TYR A C 1
ATOM 804 O O . TYR A 1 101 ? 12.802 -1.673 -11.622 1.00 97.88 101 TYR A O 1
ATOM 812 N N . TYR A 1 102 ? 12.034 -3.305 -10.293 1.00 97.25 102 TYR A N 1
ATOM 813 C CA . TYR A 1 102 ? 12.207 -2.613 -9.027 1.00 97.25 102 TYR A CA 1
ATOM 814 C C . TYR A 1 102 ? 13.605 -2.882 -8.472 1.00 97.25 102 TYR A C 1
ATOM 816 O O . TYR A 1 102 ? 13.914 -3.970 -7.986 1.00 97.25 102 TYR A O 1
ATOM 824 N N . HIS A 1 103 ? 14.457 -1.868 -8.557 1.00 95.12 103 HIS A N 1
ATOM 825 C CA . HIS A 1 103 ? 15.820 -1.872 -8.043 1.00 95.12 103 HIS A CA 1
ATOM 826 C C . HIS A 1 103 ? 15.822 -1.319 -6.620 1.00 95.12 103 HIS A C 1
ATOM 828 O O . HIS A 1 103 ? 15.666 -0.111 -6.423 1.00 95.12 103 HIS A O 1
ATOM 834 N N . ILE A 1 104 ? 15.983 -2.204 -5.637 1.00 92.50 104 ILE A N 1
ATOM 835 C CA . ILE A 1 104 ? 16.086 -1.849 -4.215 1.00 92.50 104 ILE A CA 1
ATOM 836 C C . ILE A 1 104 ? 17.343 -1.000 -3.992 1.00 92.50 104 ILE A C 1
ATOM 838 O O . ILE A 1 104 ? 18.398 -1.276 -4.567 1.00 92.50 104 ILE A O 1
ATOM 842 N N . PHE A 1 105 ? 17.250 0.026 -3.145 1.00 90.56 105 PHE A N 1
ATOM 843 C CA . PHE A 1 105 ? 18.423 0.815 -2.772 1.00 90.56 105 PHE A CA 1
ATOM 844 C C . PHE A 1 105 ? 19.459 -0.046 -2.039 1.00 90.56 105 PHE A C 1
ATOM 846 O O . PHE A 1 105 ? 19.081 -0.746 -1.095 1.00 90.56 105 PHE A O 1
ATOM 853 N N . PRO A 1 106 ? 20.753 -0.002 -2.420 1.00 87.31 106 PRO A N 1
ATOM 854 C CA . PRO A 1 106 ? 21.777 -0.863 -1.834 1.00 87.31 106 PRO A CA 1
ATOM 855 C C . PRO A 1 106 ? 21.814 -0.854 -0.300 1.00 87.31 106 PRO A C 1
ATOM 857 O O . PRO A 1 106 ? 21.931 -1.898 0.340 1.00 87.31 106 PRO A O 1
ATOM 860 N N . GLU A 1 107 ? 21.638 0.318 0.304 1.00 86.06 107 GLU A N 1
ATOM 861 C CA . GLU A 1 107 ? 21.607 0.531 1.750 1.00 86.06 107 GLU A CA 1
ATOM 862 C C . GLU A 1 107 ? 20.382 -0.079 2.457 1.00 86.06 107 GLU A C 1
ATOM 864 O O . GLU A 1 107 ? 20.370 -0.183 3.684 1.00 86.06 107 GLU A O 1
ATOM 869 N N . GLN A 1 108 ? 19.355 -0.496 1.712 1.00 85.88 108 GLN A N 1
ATOM 870 C CA . GLN A 1 108 ? 18.119 -1.066 2.252 1.00 85.88 108 GLN A CA 1
ATOM 871 C C . GLN A 1 108 ? 17.995 -2.577 2.062 1.00 85.88 108 GLN A C 1
ATOM 873 O O . GLN A 1 108 ? 17.132 -3.186 2.685 1.00 85.88 108 GLN A O 1
ATOM 878 N N . ILE A 1 109 ? 18.870 -3.211 1.279 1.00 84.75 109 ILE A N 1
ATOM 879 C CA . ILE A 1 109 ? 18.782 -4.651 0.983 1.00 84.75 109 ILE A CA 1
ATOM 880 C C . ILE A 1 109 ? 18.812 -5.496 2.263 1.00 84.75 109 ILE A C 1
ATOM 882 O O . ILE A 1 109 ? 18.039 -6.439 2.401 1.00 84.75 109 ILE A O 1
ATOM 886 N N . ALA A 1 110 ? 19.648 -5.136 3.241 1.00 80.56 110 ALA A N 1
ATOM 887 C CA . ALA A 1 110 ? 19.715 -5.839 4.526 1.00 80.56 110 ALA A CA 1
ATOM 888 C C . ALA A 1 110 ? 18.416 -5.734 5.359 1.00 80.56 110 ALA A C 1
ATOM 890 O O . ALA A 1 110 ? 18.256 -6.449 6.345 1.00 80.56 110 ALA A O 1
ATOM 891 N N . ARG A 1 111 ? 17.500 -4.835 4.978 1.00 80.56 111 ARG A N 1
ATOM 892 C CA . ARG A 1 111 ? 16.194 -4.607 5.611 1.00 80.56 111 ARG A CA 1
ATOM 893 C C . ARG A 1 111 ? 15.032 -5.210 4.813 1.00 80.56 111 ARG A C 1
ATOM 895 O O . ARG A 1 111 ? 13.892 -5.034 5.225 1.00 80.56 111 ARG A O 1
ATOM 902 N N . LEU A 1 112 ? 15.310 -5.900 3.702 1.00 84.31 112 LEU A N 1
ATOM 903 C CA . LEU A 1 112 ? 14.308 -6.541 2.849 1.00 84.31 112 LEU A CA 1
ATOM 904 C C . LEU A 1 112 ? 13.393 -7.457 3.663 1.00 84.31 112 LEU A C 1
ATOM 906 O O . LEU A 1 112 ? 13.851 -8.445 4.241 1.00 84.31 112 LEU A O 1
ATOM 910 N N . GLN A 1 113 ? 12.102 -7.137 3.680 1.00 81.50 113 GLN A N 1
ATOM 911 C CA . GLN A 1 113 ? 11.093 -7.845 4.458 1.00 81.50 113 GLN A CA 1
ATOM 912 C C . GLN A 1 113 ? 9.767 -7.811 3.709 1.00 81.50 113 GLN A C 1
ATOM 914 O O . GLN A 1 113 ? 9.005 -6.852 3.848 1.00 81.50 113 GLN A O 1
ATOM 919 N N . PRO A 1 114 ? 9.502 -8.847 2.899 1.00 85.00 114 PRO A N 1
ATOM 920 C CA . PRO A 1 114 ? 8.232 -8.973 2.217 1.00 85.00 114 PRO A CA 1
ATOM 921 C C . PRO A 1 114 ? 7.056 -8.917 3.196 1.00 85.00 114 PRO A C 1
ATOM 923 O O . PRO A 1 114 ? 7.136 -9.466 4.299 1.00 85.00 114 PRO A O 1
ATOM 926 N N . VAL A 1 115 ? 5.974 -8.259 2.784 1.00 84.62 115 VAL A N 1
ATOM 927 C CA . VAL A 1 115 ? 4.704 -8.255 3.506 1.00 84.62 115 VAL A CA 1
ATOM 928 C C . VAL A 1 115 ? 4.195 -9.687 3.633 1.00 84.62 115 VAL A C 1
ATOM 930 O O . VAL A 1 115 ? 4.313 -10.485 2.702 1.00 84.62 115 VAL A O 1
ATOM 933 N N . ASP A 1 116 ? 3.642 -10.011 4.797 1.00 84.81 116 ASP A N 1
ATOM 934 C CA . ASP A 1 116 ? 2.966 -11.283 5.016 1.00 84.81 116 ASP A CA 1
ATOM 935 C C . ASP A 1 116 ? 1.679 -11.312 4.167 1.00 84.81 116 ASP A C 1
ATOM 937 O O . ASP A 1 116 ? 0.783 -10.499 4.425 1.00 84.81 116 ASP A O 1
ATOM 941 N N . PRO A 1 117 ? 1.569 -12.192 3.149 1.00 83.00 117 PRO A N 1
ATOM 942 C CA . PRO A 1 117 ? 0.379 -12.260 2.301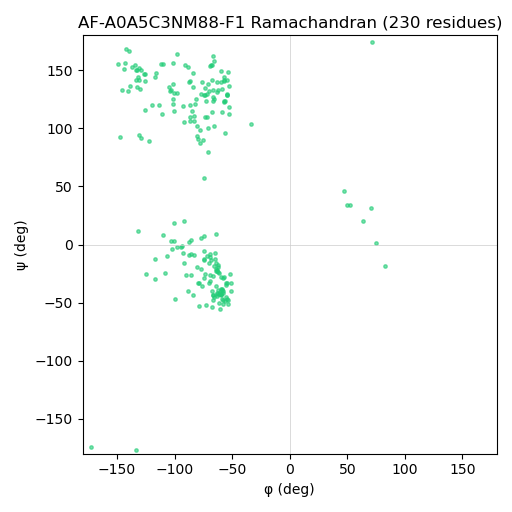 1.00 83.00 117 PRO A CA 1
ATOM 943 C C . PRO A 1 117 ? -0.875 -12.640 3.096 1.00 83.00 117 PRO A C 1
ATOM 945 O O . PRO A 1 117 ? -1.979 -12.261 2.711 1.00 83.00 117 PRO A O 1
ATOM 948 N N . ASP A 1 118 ? -0.700 -13.305 4.239 1.00 83.25 118 ASP A N 1
ATOM 949 C CA . ASP A 1 118 ? -1.781 -13.780 5.088 1.00 83.25 118 ASP A CA 1
ATOM 950 C C . ASP A 1 118 ? -2.016 -12.845 6.287 1.00 83.25 118 ASP A C 1
ATOM 952 O O . ASP A 1 118 ? -2.653 -13.234 7.270 1.00 83.25 118 ASP A O 1
ATOM 956 N N . ILE A 1 119 ? -1.533 -11.593 6.245 1.00 84.19 119 ILE A N 1
ATOM 957 C CA . ILE A 1 119 ? -1.702 -10.620 7.341 1.00 84.19 119 ILE A CA 1
ATOM 958 C C . ILE A 1 119 ? -3.176 -10.403 7.720 1.00 84.19 119 ILE A C 1
ATOM 960 O O . ILE A 1 119 ? -3.481 -10.232 8.900 1.00 84.19 119 ILE A O 1
ATOM 964 N N . PHE A 1 120 ? -4.087 -10.483 6.747 1.00 80.06 120 PHE A N 1
ATOM 965 C CA . PHE A 1 120 ? -5.534 -10.389 6.960 1.00 80.06 120 PHE A CA 1
ATOM 966 C C . PHE A 1 120 ? -6.230 -11.749 7.108 1.00 80.06 120 PHE A C 1
ATOM 968 O O . PHE A 1 120 ? -7.432 -11.784 7.352 1.00 80.06 120 PHE A O 1
ATOM 975 N N . ASP A 1 121 ? -5.509 -12.871 6.993 1.00 78.44 121 ASP A N 1
ATOM 976 C CA . ASP A 1 121 ? -6.106 -14.186 7.221 1.00 78.44 121 ASP A CA 1
ATOM 977 C C . ASP A 1 121 ? -6.339 -14.414 8.721 1.00 78.44 121 ASP A C 1
ATOM 979 O O . ASP A 1 121 ? -5.405 -14.597 9.517 1.00 78.44 121 ASP A O 1
ATOM 983 N N . GLU A 1 122 ? -7.618 -14.419 9.093 1.00 68.12 122 GLU A N 1
ATOM 984 C CA . GLU A 1 122 ? -8.095 -14.691 10.445 1.00 68.12 122 GLU A CA 1
ATOM 985 C C . GLU A 1 122 ? -8.019 -16.181 10.824 1.00 68.12 122 GLU A C 1
ATOM 987 O O . GLU A 1 122 ? -8.158 -16.529 11.998 1.00 68.12 122 GLU A O 1
ATOM 992 N N . ARG A 1 123 ? -7.783 -17.079 9.855 1.00 60.66 123 ARG A N 1
ATOM 993 C CA . ARG A 1 123 ? -7.716 -18.537 10.061 1.00 60.66 123 ARG A CA 1
ATOM 994 C C . ARG A 1 123 ? -6.365 -18.998 10.604 1.00 60.66 123 ARG A C 1
ATOM 996 O O . ARG A 1 123 ? -6.284 -20.094 11.162 1.00 60.66 123 ARG A O 1
ATOM 1003 N N . LEU A 1 124 ? -5.314 -18.186 10.464 1.00 55.31 124 LEU A N 1
ATOM 1004 C CA . LEU A 1 124 ? -4.001 -18.459 11.046 1.00 55.31 124 LEU A CA 1
ATOM 1005 C C . LEU A 1 124 ? -4.021 -18.120 12.538 1.00 55.31 124 LEU A C 1
ATOM 1007 O O . LEU A 1 124 ? -3.691 -17.016 12.966 1.00 55.31 124 LEU A O 1
ATOM 1011 N N . THR A 1 125 ? -4.424 -19.102 13.337 1.00 45.62 125 THR A N 1
ATOM 1012 C CA . THR A 1 125 ? -4.365 -19.047 14.795 1.00 45.62 125 THR A CA 1
ATOM 1013 C C . THR A 1 125 ? -2.908 -19.013 15.247 1.00 45.62 125 THR A C 1
ATOM 1015 O O . THR A 1 125 ? -2.246 -20.052 15.306 1.00 45.62 125 THR A O 1
ATOM 1018 N N . VAL A 1 126 ? -2.399 -17.841 15.621 1.00 51.59 126 VAL A N 1
ATOM 1019 C CA . VAL A 1 126 ? -1.297 -17.813 16.585 1.00 51.59 126 VAL A CA 1
ATOM 1020 C C . VAL A 1 126 ? -1.896 -18.329 17.893 1.00 51.59 126 VAL A C 1
ATOM 1022 O O . VAL A 1 126 ? -2.933 -17.849 18.343 1.00 51.59 126 VAL A O 1
ATOM 1025 N N . THR A 1 127 ? -1.285 -19.343 18.503 1.00 50.38 127 THR A N 1
ATOM 1026 C CA . THR A 1 127 ? -1.763 -20.028 19.724 1.00 50.38 127 THR A CA 1
ATOM 1027 C C . THR A 1 127 ? -1.818 -19.140 20.979 1.00 50.38 127 THR A C 1
ATOM 1029 O O . THR A 1 127 ? -2.053 -19.636 22.078 1.00 50.38 127 THR A O 1
ATOM 1032 N N . HIS A 1 128 ? -1.627 -17.830 20.826 1.00 53.44 128 HIS A N 1
ATOM 1033 C CA . HIS A 1 128 ? -1.681 -16.821 21.870 1.00 53.44 128 HIS A CA 1
ATOM 1034 C C . HIS A 1 128 ? -2.743 -15.781 21.508 1.00 53.44 128 HIS A C 1
ATOM 1036 O O . HIS A 1 128 ? -2.457 -14.775 20.867 1.00 53.44 128 HIS A O 1
ATOM 1042 N N . THR A 1 129 ? -3.985 -16.020 21.923 1.00 56.72 129 THR A N 1
ATOM 1043 C CA . THR A 1 129 ? -5.001 -14.966 21.931 1.00 56.72 129 THR A CA 1
ATOM 1044 C C . THR A 1 129 ? -4.654 -13.995 23.055 1.00 56.72 129 THR A C 1
ATOM 1046 O O . THR A 1 129 ? -4.777 -14.350 24.230 1.00 56.72 129 THR A O 1
ATOM 1049 N N . SER A 1 130 ? -4.213 -12.786 22.718 1.00 63.50 130 SER A N 1
ATOM 1050 C CA . SER A 1 130 ? -4.225 -11.670 23.666 1.00 63.50 130 SER A CA 1
ATOM 1051 C C . SER A 1 130 ? -5.661 -11.467 24.165 1.00 63.50 130 SER A C 1
ATOM 1053 O O . SER A 1 130 ? -6.632 -11.648 23.425 1.00 63.50 130 SER A O 1
ATOM 1055 N N . SER A 1 131 ? -5.834 -11.152 25.445 1.00 72.88 131 SER A N 1
ATOM 1056 C CA . SER A 1 131 ? -7.144 -10.737 25.944 1.00 72.88 131 SER A CA 1
ATOM 1057 C C . SER A 1 131 ? -7.430 -9.324 25.449 1.00 72.88 131 SER A C 1
ATOM 1059 O O . SER A 1 131 ? -6.602 -8.448 25.685 1.00 72.88 131 SER A O 1
ATOM 1061 N N . ARG A 1 132 ? -8.600 -9.094 24.838 1.00 74.31 132 ARG A N 1
ATOM 1062 C CA . ARG A 1 132 ? -9.006 -7.748 24.406 1.00 74.31 132 ARG A CA 1
ATOM 1063 C C . ARG A 1 132 ? -8.982 -6.774 25.584 1.00 74.31 132 ARG A C 1
ATOM 1065 O O . ARG A 1 132 ? -9.677 -6.993 26.581 1.00 74.31 132 ARG A O 1
ATOM 1072 N N . ALA A 1 133 ? -8.235 -5.688 25.454 1.00 80.12 133 ALA A N 1
ATOM 1073 C CA . ALA A 1 133 ? -8.194 -4.610 26.422 1.00 80.12 133 ALA A CA 1
ATOM 1074 C C . ALA A 1 133 ? -9.549 -3.892 26.457 1.00 80.12 133 ALA A C 1
ATOM 1076 O O . ALA A 1 133 ? -10.035 -3.374 25.449 1.00 80.12 133 ALA A O 1
ATOM 1077 N N . ALA A 1 134 ? -10.159 -3.821 27.642 1.00 82.50 134 ALA A N 1
ATOM 1078 C CA . ALA A 1 134 ? -11.466 -3.184 27.822 1.00 82.50 134 ALA A CA 1
ATOM 1079 C C . ALA A 1 134 ? -11.469 -1.696 27.412 1.00 82.50 134 ALA A C 1
ATOM 1081 O O . ALA A 1 134 ? -12.497 -1.177 26.984 1.00 82.50 134 ALA A O 1
ATOM 1082 N N . SER A 1 135 ? -10.318 -1.026 27.510 1.00 90.81 135 SER A N 1
ATOM 1083 C CA . SER A 1 135 ? -10.123 0.381 27.147 1.00 90.81 135 SER A CA 1
ATOM 1084 C C . SER A 1 135 ? -9.802 0.614 25.669 1.00 90.81 135 SER A C 1
ATOM 1086 O O . SER A 1 135 ? -9.805 1.766 25.246 1.00 90.81 135 SER A O 1
ATOM 1088 N N . TYR A 1 136 ? -9.556 -0.430 24.862 1.00 92.44 136 TYR A N 1
ATOM 1089 C CA . TYR A 1 136 ? -9.097 -0.274 23.473 1.00 92.44 136 TYR A CA 1
ATOM 1090 C C . TYR A 1 136 ? -10.013 0.635 22.654 1.00 92.44 136 TYR A C 1
ATOM 1092 O O . TYR A 1 136 ? -9.579 1.616 22.049 1.00 92.44 136 TYR A O 1
ATOM 1100 N N . ARG A 1 137 ? -11.312 0.327 22.690 1.00 92.56 137 ARG A N 1
ATOM 1101 C CA . ARG A 1 137 ? -12.325 1.080 21.956 1.00 92.56 137 ARG A CA 1
ATOM 1102 C C . ARG A 1 137 ? -12.356 2.548 22.371 1.00 92.56 137 ARG A C 1
ATOM 1104 O O . ARG A 1 137 ? -12.475 3.407 21.501 1.00 92.56 137 ARG A O 1
ATOM 1111 N N . GLU A 1 138 ? -12.281 2.810 23.673 1.00 94.25 138 GLU A N 1
ATOM 1112 C CA . GLU A 1 138 ? -12.329 4.168 24.209 1.00 94.25 138 GLU A CA 1
ATOM 1113 C C . GLU A 1 138 ? -11.090 4.952 23.783 1.00 94.25 138 GLU A C 1
ATOM 1115 O O . GLU A 1 138 ? -11.227 6.012 23.189 1.00 94.25 138 GLU A O 1
ATOM 1120 N N . ASN A 1 139 ? -9.897 4.374 23.939 1.00 95.75 139 ASN A N 1
ATOM 1121 C CA . ASN A 1 139 ? -8.633 5.008 23.564 1.00 95.75 139 ASN A CA 1
ATOM 1122 C C . ASN A 1 139 ? -8.569 5.358 22.065 1.00 95.75 139 ASN A C 1
ATOM 1124 O O . ASN A 1 139 ? -8.094 6.429 21.687 1.00 95.75 139 ASN A O 1
ATOM 1128 N N . VAL A 1 140 ? -9.034 4.453 21.194 1.00 95.88 140 VAL A N 1
ATOM 1129 C CA . VAL A 1 140 ? -9.116 4.708 19.743 1.00 95.88 140 VAL A CA 1
ATOM 1130 C C . VAL A 1 140 ? -10.151 5.796 19.450 1.00 95.88 140 VAL A C 1
ATOM 1132 O O . VAL A 1 140 ? -9.882 6.704 18.666 1.00 95.88 140 VAL A O 1
ATOM 1135 N N . GLY A 1 141 ? -11.308 5.735 20.115 1.00 94.81 141 GLY A N 1
ATOM 1136 C CA . GLY A 1 141 ? -12.354 6.745 20.018 1.00 94.81 141 GLY A CA 1
ATOM 1137 C C . GLY A 1 141 ? -11.862 8.134 20.418 1.00 94.81 141 GLY A C 1
ATOM 1138 O O . GLY A 1 141 ? -12.012 9.065 19.635 1.00 94.81 141 GLY A O 1
ATOM 1139 N N . GLU A 1 142 ? -11.229 8.280 21.580 1.00 95.88 142 GLU A N 1
ATOM 1140 C CA . GLU A 1 142 ? -10.692 9.551 22.079 1.00 95.88 142 GLU A CA 1
ATOM 1141 C C . GLU A 1 142 ? -9.678 10.156 21.102 1.00 95.88 142 GLU A C 1
ATOM 1143 O O . GLU A 1 142 ? -9.797 11.328 20.731 1.00 95.88 142 GLU A O 1
ATOM 1148 N N . ARG A 1 143 ? -8.723 9.347 20.617 1.00 95.31 143 ARG A N 1
ATOM 1149 C CA . ARG A 1 143 ? -7.717 9.772 19.629 1.00 95.31 143 ARG A CA 1
ATOM 1150 C C . ARG A 1 143 ? -8.366 10.301 18.348 1.00 95.31 143 ARG A C 1
ATOM 1152 O O . ARG A 1 143 ? -7.933 11.323 17.817 1.00 95.31 143 ARG A O 1
ATOM 1159 N N . ASP A 1 144 ? -9.411 9.627 17.874 1.00 94.81 144 ASP A N 1
ATOM 1160 C CA . ASP A 1 144 ? -10.105 9.971 16.629 1.00 94.81 144 ASP A CA 1
ATOM 1161 C C . ASP A 1 144 ? -11.223 11.016 16.838 1.00 94.81 144 ASP A C 1
ATOM 1163 O O . ASP A 1 144 ? -11.908 11.413 15.893 1.00 94.81 144 ASP A O 1
ATOM 1167 N N . GLY A 1 145 ? -11.407 11.514 18.067 1.00 94.94 145 GLY A N 1
ATOM 1168 C CA . GLY A 1 145 ? -12.425 12.507 18.421 1.00 94.94 145 GLY A CA 1
ATOM 1169 C C . GLY A 1 145 ? -13.857 11.964 18.389 1.00 94.94 145 GLY A C 1
ATOM 1170 O O . GLY A 1 145 ? -14.780 12.701 18.033 1.00 94.94 145 GLY A O 1
ATOM 1171 N N . HIS A 1 146 ? -14.018 10.677 18.703 1.00 94.75 146 HIS A N 1
ATOM 1172 C CA . HIS A 1 146 ? -15.245 9.876 18.711 1.00 94.75 146 HIS A CA 1
ATOM 1173 C C . HIS A 1 146 ? -16.078 9.988 17.429 1.00 94.75 146 HIS A C 1
ATOM 1175 O O . HIS A 1 146 ? -17.307 9.913 17.455 1.00 94.75 146 HIS A O 1
ATOM 1181 N N . ARG A 1 147 ? -15.402 10.143 16.289 1.00 95.06 147 ARG A N 1
ATOM 1182 C CA . ARG A 1 147 ? -16.016 10.211 14.963 1.00 95.06 147 ARG A CA 1
ATOM 1183 C C . ARG A 1 147 ? -15.352 9.237 14.010 1.00 95.06 147 ARG A C 1
ATOM 1185 O O . ARG A 1 147 ? -14.162 8.963 14.126 1.00 95.06 147 ARG A O 1
ATOM 1192 N N . CYS A 1 148 ? -16.120 8.745 13.048 1.00 94.06 148 CYS A N 1
ATOM 1193 C CA . CYS A 1 148 ? -15.584 7.937 11.972 1.00 94.06 148 CYS A CA 1
ATOM 1194 C C . CYS A 1 148 ? -14.493 8.725 11.240 1.00 94.06 148 CYS A C 1
ATOM 1196 O O . CYS A 1 148 ? -14.769 9.806 10.719 1.00 94.06 148 CYS A O 1
ATOM 1198 N N . VAL A 1 149 ? -13.283 8.173 11.156 1.00 92.81 149 VAL A N 1
ATOM 1199 C CA . VAL A 1 149 ? -12.151 8.857 10.506 1.00 92.81 149 VAL A CA 1
ATOM 1200 C C . VAL A 1 149 ? -12.372 9.098 9.012 1.00 92.81 149 VAL A C 1
ATOM 1202 O O . VAL A 1 149 ? -11.776 10.011 8.451 1.00 92.81 149 VAL A O 1
ATOM 1205 N N . LEU A 1 150 ? -13.245 8.314 8.371 1.00 90.06 150 LEU A N 1
ATOM 1206 C CA . LEU A 1 150 ? -13.545 8.451 6.947 1.00 90.06 150 LEU A CA 1
ATOM 1207 C C . LEU A 1 150 ? -14.686 9.439 6.670 1.00 90.06 150 LEU A C 1
ATOM 1209 O O . LEU A 1 150 ? -14.628 10.191 5.705 1.00 90.06 150 LEU A O 1
ATOM 1213 N N . THR A 1 151 ? -15.739 9.427 7.490 1.00 91.31 151 THR A N 1
ATOM 1214 C CA . THR A 1 151 ? -16.995 10.139 7.182 1.00 91.31 151 THR A CA 1
ATOM 1215 C C . THR A 1 151 ? -17.337 11.251 8.168 1.00 91.31 151 THR A C 1
ATOM 1217 O O . THR A 1 151 ? -18.247 12.035 7.913 1.00 91.31 151 THR A O 1
ATOM 1220 N N . GLY A 1 152 ? -16.660 11.318 9.316 1.00 92.19 152 GLY A N 1
ATOM 1221 C CA . GLY A 1 152 ? -16.949 12.263 10.395 1.00 92.19 152 GLY A CA 1
ATOM 1222 C C . GLY A 1 152 ? -18.196 11.937 11.229 1.00 92.19 152 GLY A C 1
ATOM 1223 O O . GLY A 1 152 ? -18.516 12.687 12.149 1.00 92.19 152 GLY A O 1
ATOM 1224 N N . PHE A 1 153 ? -18.903 10.834 10.951 1.00 90.88 153 PHE A N 1
ATOM 1225 C CA . PHE A 1 153 ? -20.111 10.448 11.691 1.00 90.88 153 PHE A CA 1
ATOM 1226 C C . PHE A 1 153 ? -19.804 10.053 13.141 1.00 90.88 153 PHE A C 1
ATOM 1228 O O . PHE A 1 153 ? -18.820 9.374 13.408 1.00 90.88 153 PHE A O 1
ATOM 1235 N N . LEU A 1 154 ? -20.684 10.428 14.072 1.00 88.25 154 LEU A N 1
ATOM 1236 C CA . LEU A 1 154 ? -20.499 10.212 15.517 1.00 88.25 154 LEU A CA 1
ATOM 1237 C C . LEU A 1 154 ? -21.098 8.895 16.039 1.00 88.25 154 LEU A C 1
ATOM 1239 O O . LEU A 1 154 ? -20.821 8.479 17.160 1.00 88.25 154 LEU A O 1
ATOM 1243 N N . GLN A 1 155 ? -21.974 8.256 15.263 1.00 85.69 155 GLN A N 1
ATOM 1244 C CA . GLN A 1 155 ? -22.777 7.119 15.718 1.00 85.69 155 GLN A CA 1
ATOM 1245 C C . GLN A 1 155 ? -22.335 5.807 15.071 1.00 85.69 155 GLN A C 1
ATOM 1247 O O . GLN A 1 155 ? -21.780 5.800 13.973 1.00 85.69 155 GLN A O 1
ATOM 1252 N N . ALA A 1 156 ? -22.616 4.696 15.762 1.00 87.00 156 ALA A N 1
ATOM 1253 C CA . ALA A 1 156 ? -22.368 3.331 15.288 1.00 87.00 156 ALA A CA 1
ATOM 1254 C C . ALA A 1 156 ? -20.924 3.089 14.801 1.00 87.00 156 ALA A C 1
ATOM 1256 O O . ALA A 1 156 ? -20.698 2.345 13.848 1.00 87.00 156 ALA A O 1
ATOM 1257 N N . CYS A 1 157 ? -19.955 3.752 15.435 1.00 92.38 157 CYS A N 1
ATOM 1258 C CA . CYS A 1 157 ? -18.539 3.542 15.164 1.00 92.38 157 CYS A CA 1
ATOM 1259 C C . CYS A 1 157 ? -17.974 2.417 16.030 1.00 92.38 157 CYS A C 1
ATOM 1261 O O . CYS A 1 157 ? -18.463 2.169 17.131 1.00 92.38 157 CYS A O 1
ATOM 1263 N N . GLU A 1 158 ? -16.936 1.760 15.546 1.00 92.75 158 GLU A N 1
ATOM 1264 C CA . GLU A 1 158 ? -16.189 0.682 16.174 1.00 92.75 158 GLU A CA 1
ATOM 1265 C C . GLU A 1 158 ? -14.698 0.967 16.058 1.00 92.75 158 GLU A C 1
ATOM 1267 O O . GLU A 1 158 ? -14.260 1.635 15.124 1.00 92.75 158 GLU A O 1
ATOM 1272 N N . ALA A 1 159 ? -13.926 0.479 17.028 1.00 93.50 159 ALA A N 1
ATOM 1273 C CA . ALA A 1 159 ? -12.479 0.464 16.912 1.00 93.50 159 ALA A CA 1
ATOM 1274 C C . ALA A 1 159 ? -12.084 -0.774 16.102 1.00 93.50 159 ALA A C 1
ATOM 1276 O O . ALA A 1 159 ? -12.276 -1.902 16.556 1.00 93.50 159 ALA A O 1
ATOM 1277 N N . VAL A 1 160 ? -11.595 -0.531 14.893 1.00 92.00 160 VAL A N 1
ATOM 1278 C CA . VAL A 1 160 ? -11.192 -1.537 13.913 1.00 92.00 160 VAL A CA 1
ATOM 1279 C C . VAL A 1 160 ? -9.683 -1.666 13.940 1.00 92.00 160 VAL A C 1
ATOM 1281 O O . VAL A 1 160 ? -8.985 -0.668 13.762 1.00 92.00 160 VAL A O 1
ATOM 1284 N N . HIS A 1 161 ? -9.177 -2.879 14.134 1.00 92.38 161 HIS A N 1
ATOM 1285 C CA . HIS A 1 161 ? -7.742 -3.127 14.075 1.00 92.38 161 HIS A CA 1
ATOM 1286 C C . HIS A 1 161 ? -7.227 -3.086 12.627 1.00 92.38 161 HIS A C 1
ATOM 1288 O O . HIS A 1 161 ? -7.821 -3.690 11.738 1.00 92.38 161 HIS A O 1
ATOM 1294 N N . VAL A 1 162 ? -6.098 -2.411 12.394 1.00 91.19 162 VAL A N 1
ATOM 1295 C CA . VAL A 1 162 ? -5.377 -2.401 11.107 1.00 91.19 162 VAL A CA 1
ATOM 1296 C C . VAL A 1 162 ? -4.691 -3.747 10.884 1.00 91.19 162 VAL A C 1
ATOM 1298 O O . VAL A 1 162 ? -4.883 -4.382 9.853 1.00 91.19 162 VAL A O 1
ATOM 1301 N N . VAL A 1 163 ? -3.916 -4.203 11.869 1.00 90.38 163 VAL A N 1
ATOM 1302 C CA . VAL A 1 163 ? -3.430 -5.583 11.960 1.00 90.38 163 VAL A CA 1
ATOM 1303 C C . VAL A 1 163 ? -4.425 -6.362 12.815 1.00 90.38 163 VAL A C 1
ATOM 1305 O O . VAL A 1 163 ? -4.579 -6.001 13.986 1.00 90.38 163 VAL A O 1
ATOM 1308 N N . PRO A 1 164 ? -5.082 -7.414 12.291 1.00 89.81 164 PRO A N 1
ATOM 1309 C CA . PRO A 1 164 ? -6.155 -8.101 12.998 1.00 89.81 164 PRO A CA 1
ATOM 1310 C C . PRO A 1 164 ? -5.755 -8.540 14.405 1.00 89.81 164 PRO A C 1
ATOM 1312 O O . PRO A 1 164 ? -4.691 -9.129 14.605 1.00 89.81 164 PRO A O 1
ATOM 1315 N N . HIS A 1 165 ? -6.655 -8.328 15.369 1.00 89.31 165 HIS A N 1
ATOM 1316 C CA . HIS A 1 165 ? -6.434 -8.691 16.771 1.00 89.31 165 HIS A CA 1
ATOM 1317 C C . HIS A 1 165 ? -5.971 -10.150 16.950 1.00 89.31 165 HIS A C 1
ATOM 1319 O O . HIS A 1 165 ? -5.181 -10.458 17.839 1.00 89.31 165 HIS A O 1
ATOM 1325 N N . ILE A 1 166 ? -6.430 -11.059 16.083 1.00 87.00 166 ILE A N 1
ATOM 1326 C CA . ILE A 1 166 ? -6.080 -12.485 16.134 1.00 87.00 166 ILE A CA 1
ATOM 1327 C C . ILE A 1 166 ? -4.576 -12.766 15.946 1.00 87.00 166 ILE A C 1
ATOM 1329 O O . ILE A 1 166 ? -4.104 -13.830 16.339 1.00 87.00 166 ILE A O 1
ATOM 1333 N N . LYS A 1 167 ? -3.808 -11.824 15.380 1.00 87.81 167 LYS A N 1
ATOM 1334 C CA . LYS A 1 167 ? -2.359 -11.971 15.188 1.00 87.81 167 LYS A CA 1
ATOM 1335 C C . LYS A 1 167 ? -1.572 -11.834 16.500 1.00 87.81 167 LYS A C 1
ATOM 1337 O O . LYS A 1 167 ? -0.493 -12.412 16.616 1.00 87.81 167 LYS A O 1
ATOM 1342 N N . GLY A 1 168 ? -2.120 -11.120 17.486 1.00 90.31 168 GLY A N 1
ATOM 1343 C CA . GLY A 1 168 ? -1.543 -10.964 18.822 1.00 90.31 168 GLY A CA 1
ATOM 1344 C C . GLY A 1 168 ? -0.287 -10.081 18.905 1.00 90.31 168 GLY A C 1
ATOM 1345 O O . GLY A 1 168 ? 0.270 -9.619 17.905 1.00 90.31 168 GLY A O 1
ATOM 1346 N N . ASP A 1 169 ? 0.163 -9.857 20.142 1.00 91.88 169 ASP A N 1
ATOM 1347 C CA . ASP A 1 169 ? 1.222 -8.899 20.504 1.00 91.88 169 ASP A CA 1
ATOM 1348 C C . ASP A 1 169 ? 2.578 -9.217 19.861 1.00 91.88 169 ASP A C 1
ATOM 1350 O O . ASP A 1 169 ? 3.274 -8.340 19.343 1.00 91.88 169 ASP A O 1
ATOM 1354 N N . GLU A 1 170 ? 2.967 -10.496 19.849 1.00 90.38 170 GLU A N 1
ATOM 1355 C CA . GLU A 1 170 ? 4.257 -10.912 19.292 1.00 90.38 170 GLU A CA 1
ATOM 1356 C C . GLU A 1 170 ? 4.354 -10.599 17.795 1.00 90.38 170 GLU A C 1
ATOM 1358 O O . GLU A 1 170 ? 5.412 -10.171 17.319 1.00 90.38 170 GLU A O 1
ATOM 1363 N N . TYR A 1 171 ? 3.254 -10.791 17.065 1.00 89.62 171 TYR A N 1
ATOM 1364 C CA . TYR A 1 171 ? 3.198 -10.544 15.633 1.00 89.62 171 TYR A CA 1
ATOM 1365 C C . TYR A 1 171 ? 3.337 -9.053 15.329 1.00 89.62 171 TYR A C 1
ATOM 1367 O O . TYR A 1 171 ? 4.235 -8.674 14.576 1.00 89.62 171 TYR A O 1
ATOM 1375 N N . ILE A 1 172 ? 2.506 -8.196 15.938 1.00 90.38 172 ILE A N 1
ATOM 1376 C CA . ILE A 1 172 ? 2.547 -6.752 15.662 1.00 90.38 172 ILE A CA 1
ATOM 1377 C C . ILE A 1 172 ? 3.873 -6.123 16.099 1.00 90.38 172 ILE A C 1
ATOM 1379 O O . ILE A 1 172 ? 4.423 -5.277 15.385 1.00 90.38 172 ILE A O 1
ATOM 1383 N N . ARG A 1 173 ? 4.453 -6.595 17.209 1.00 90.75 173 ARG A N 1
ATOM 1384 C CA . ARG A 1 173 ? 5.780 -6.166 17.652 1.00 90.75 173 ARG A CA 1
ATOM 1385 C C . ARG A 1 173 ? 6.838 -6.509 16.619 1.00 90.75 173 ARG A C 1
ATOM 1387 O O . ARG A 1 173 ? 7.589 -5.633 16.198 1.00 90.75 173 ARG A O 1
ATOM 1394 N N . ARG A 1 174 ? 6.879 -7.763 16.153 1.00 87.50 174 ARG A N 1
ATOM 1395 C CA . ARG A 1 174 ? 7.827 -8.166 15.107 1.00 87.50 174 ARG A CA 1
ATOM 1396 C C . ARG A 1 174 ? 7.607 -7.387 13.822 1.00 87.50 174 ARG A C 1
ATOM 1398 O O . ARG A 1 174 ? 8.595 -6.977 13.232 1.00 87.50 174 ARG A O 1
ATOM 1405 N N . LEU A 1 175 ? 6.362 -7.173 13.401 1.00 87.00 175 LEU A N 1
ATOM 1406 C CA . LEU A 1 175 ? 6.023 -6.418 12.195 1.00 87.00 175 LEU A CA 1
ATOM 1407 C C . LEU A 1 175 ? 6.562 -4.979 12.263 1.00 87.00 175 LEU A C 1
ATOM 1409 O O . LEU A 1 175 ? 7.204 -4.506 11.325 1.00 87.00 175 LEU A O 1
ATOM 1413 N N . THR A 1 176 ? 6.347 -4.295 13.388 1.00 87.00 176 THR A N 1
ATOM 1414 C CA . THR A 1 176 ? 6.718 -2.880 13.568 1.00 87.00 176 THR A CA 1
ATOM 1415 C C . THR A 1 176 ? 8.201 -2.659 13.867 1.00 87.00 176 THR A C 1
ATOM 1417 O O . THR A 1 176 ? 8.776 -1.689 13.377 1.00 87.00 176 THR A O 1
ATOM 1420 N N . GLU A 1 177 ? 8.871 -3.580 14.567 1.00 83.94 177 GLU A N 1
ATOM 1421 C CA . GLU A 1 177 ? 10.339 -3.576 14.720 1.00 83.94 177 GLU A CA 1
ATOM 1422 C C . GLU A 1 177 ? 11.051 -3.655 13.369 1.00 83.94 177 GLU A C 1
ATOM 1424 O O . GLU A 1 177 ? 12.101 -3.041 13.127 1.00 83.94 177 GLU A O 1
ATOM 1429 N N . ARG A 1 178 ? 10.470 -4.462 12.489 1.00 75.19 178 ARG A N 1
ATOM 1430 C CA . ARG A 1 178 ? 11.084 -4.895 11.250 1.00 75.19 178 ARG A CA 1
ATOM 1431 C C . ARG A 1 178 ? 10.892 -3.863 10.138 1.00 75.19 178 ARG A C 1
ATOM 1433 O O . ARG A 1 178 ? 11.903 -3.500 9.541 1.00 75.19 178 ARG A O 1
ATOM 1440 N N . ASN A 1 179 ? 9.692 -3.293 9.985 1.00 70.31 179 ASN A N 1
ATOM 1441 C CA . ASN A 1 179 ? 9.293 -2.387 8.895 1.00 70.31 179 ASN A CA 1
ATOM 1442 C C . ASN A 1 179 ? 10.428 -1.471 8.365 1.00 70.31 179 ASN A C 1
ATOM 144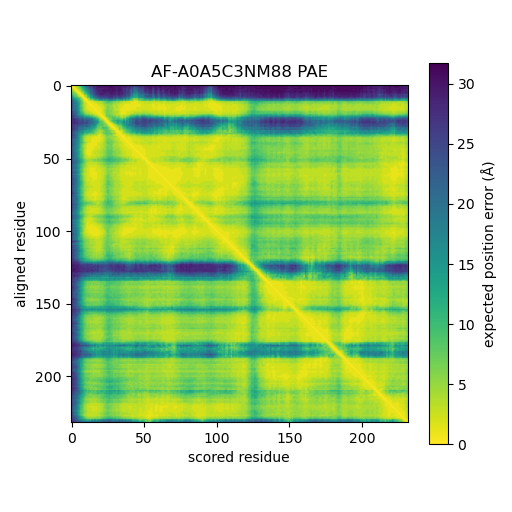4 O O . ASN A 1 179 ? 10.824 -0.494 9.008 1.00 70.31 179 ASN A O 1
ATOM 1448 N N . GLY A 1 180 ? 10.973 -1.826 7.194 1.00 61.91 180 GLY A N 1
ATOM 1449 C CA . GLY A 1 180 ? 12.192 -1.246 6.616 1.00 61.91 180 GLY A CA 1
ATOM 1450 C C . GLY A 1 180 ? 11.999 0.012 5.759 1.00 61.91 180 GLY A C 1
ATOM 1451 O O . GLY A 1 180 ? 12.990 0.655 5.406 1.00 61.91 180 GLY A O 1
ATOM 1452 N N . VAL A 1 181 ? 10.753 0.400 5.443 1.00 62.50 181 VAL A N 1
ATOM 1453 C CA . VAL A 1 181 ? 10.460 1.594 4.621 1.00 62.50 181 VAL A CA 1
ATOM 1454 C C . VAL A 1 181 ? 10.667 2.882 5.419 1.00 62.50 181 VAL A C 1
ATOM 1456 O O . VAL A 1 181 ? 10.990 3.924 4.839 1.00 62.50 181 VAL A O 1
ATOM 1459 N N . ARG A 1 182 ? 10.485 2.824 6.742 1.00 67.06 182 ARG A N 1
ATOM 1460 C CA . ARG A 1 182 ? 10.694 3.941 7.670 1.00 67.06 182 ARG A CA 1
ATOM 1461 C C . ARG A 1 182 ? 12.156 4.055 8.082 1.00 67.06 182 ARG A C 1
ATOM 1463 O O . ARG A 1 182 ? 12.871 3.056 8.181 1.00 67.06 182 ARG A O 1
ATOM 1470 N N . GLU A 1 183 ? 12.607 5.279 8.325 1.00 65.50 183 GLU A N 1
ATOM 1471 C CA . GLU A 1 183 ? 13.946 5.485 8.874 1.00 65.50 183 GLU A CA 1
ATOM 1472 C C . GLU A 1 183 ? 14.006 4.998 10.330 1.00 65.50 183 GLU A C 1
ATOM 1474 O O . GLU A 1 183 ? 12.998 4.976 11.029 1.00 65.50 183 GLU A O 1
ATOM 1479 N N . GLU A 1 184 ? 15.188 4.609 10.823 1.00 62.53 184 GLU A N 1
ATOM 1480 C CA . GLU A 1 184 ? 15.341 4.097 12.201 1.00 62.53 184 GLU A CA 1
ATOM 1481 C C . GLU A 1 184 ? 14.852 5.085 13.267 1.00 62.53 184 GLU A C 1
ATOM 1483 O O . GLU A 1 184 ? 14.385 4.672 14.322 1.00 62.53 184 GLU A O 1
ATOM 1488 N N . ARG A 1 185 ? 14.909 6.386 12.968 1.00 59.88 185 ARG A N 1
ATOM 1489 C CA . ARG A 1 185 ? 14.444 7.467 13.848 1.00 59.88 185 ARG A CA 1
ATOM 1490 C C . ARG A 1 185 ? 12.914 7.586 13.905 1.00 59.88 185 ARG A C 1
ATOM 1492 O O . ARG A 1 185 ? 12.404 8.280 14.772 1.00 59.88 185 ARG A O 1
ATOM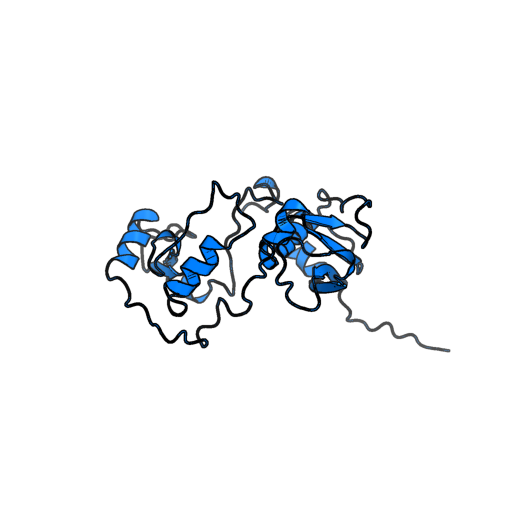 1499 N N . GLU A 1 186 ? 12.206 6.925 12.990 1.00 64.88 186 GLU A N 1
ATOM 1500 C CA . GLU A 1 186 ? 10.745 6.960 12.809 1.00 64.88 186 GLU A CA 1
ATOM 1501 C C . GLU A 1 186 ? 10.079 5.624 13.200 1.00 64.88 186 GLU A C 1
ATOM 1503 O O . GLU A 1 186 ? 8.892 5.391 12.923 1.00 64.88 186 GLU A O 1
ATOM 1508 N N . LYS A 1 187 ? 10.856 4.700 13.786 1.00 68.62 187 LYS A N 1
ATOM 1509 C CA . LYS A 1 187 ? 10.376 3.380 14.197 1.00 68.62 187 LYS A CA 1
ATOM 1510 C C . LYS A 1 187 ? 9.620 3.463 15.516 1.00 68.62 187 LYS A C 1
ATOM 1512 O O . LYS A 1 187 ? 10.177 3.291 16.595 1.00 68.62 187 LYS A O 1
ATOM 1517 N N . ASP A 1 188 ? 8.319 3.656 15.388 1.00 82.00 188 ASP A N 1
ATOM 1518 C CA . ASP A 1 188 ? 7.361 3.423 16.457 1.00 82.00 188 ASP A CA 1
ATOM 1519 C C . ASP A 1 188 ? 7.092 1.921 16.584 1.00 82.00 188 ASP A C 1
ATOM 1521 O O . ASP A 1 188 ? 6.311 1.350 15.821 1.00 82.00 188 ASP A O 1
ATOM 1525 N N . ILE A 1 189 ? 7.755 1.271 17.541 1.00 88.50 189 ILE A N 1
ATOM 1526 C CA . ILE A 1 189 ? 7.475 -0.131 17.864 1.00 88.50 189 ILE A CA 1
ATOM 1527 C C . ILE A 1 189 ? 6.147 -0.194 18.626 1.00 88.50 189 ILE A C 1
ATOM 1529 O O . ILE A 1 189 ? 5.932 0.524 19.609 1.00 88.50 189 ILE A O 1
ATOM 1533 N N . ILE A 1 190 ? 5.245 -1.052 18.152 1.00 91.50 190 ILE A N 1
ATOM 1534 C CA . ILE A 1 190 ? 3.966 -1.339 18.798 1.00 91.50 190 ILE A CA 1
ATOM 1535 C C . ILE A 1 190 ? 4.114 -2.659 19.547 1.00 91.50 190 ILE A C 1
ATOM 1537 O O . ILE A 1 190 ? 4.342 -3.697 18.933 1.00 91.50 190 ILE A O 1
ATOM 1541 N N . HIS A 1 191 ? 4.020 -2.615 20.874 1.00 91.31 191 HIS A N 1
ATOM 1542 C CA . HIS A 1 191 ? 4.236 -3.795 21.715 1.00 91.31 191 HIS A CA 1
ATOM 1543 C C . HIS A 1 191 ? 2.982 -4.649 21.901 1.00 91.31 191 HIS A C 1
ATOM 1545 O O . HIS A 1 191 ? 3.118 -5.846 22.132 1.00 91.31 191 HIS A O 1
ATOM 1551 N N . GLU A 1 192 ? 1.799 -4.047 21.792 1.00 93.25 192 GLU A N 1
ATOM 1552 C CA . GLU A 1 192 ? 0.515 -4.676 22.104 1.00 93.25 192 GLU A CA 1
ATOM 1553 C C . GLU A 1 192 ? -0.435 -4.558 20.910 1.00 93.25 192 GLU A C 1
ATOM 1555 O O . GLU A 1 192 ? -0.480 -3.529 20.234 1.00 93.25 192 GLU A O 1
ATOM 1560 N N . ILE A 1 193 ? -1.214 -5.603 20.638 1.00 93.19 193 ILE A N 1
ATOM 1561 C CA . ILE A 1 193 ? -2.156 -5.630 19.513 1.00 93.19 193 ILE A CA 1
ATOM 1562 C C . ILE A 1 193 ? -3.305 -4.632 19.696 1.00 93.19 193 ILE A C 1
ATOM 1564 O O . ILE A 1 193 ? -3.825 -4.109 18.710 1.00 93.19 193 ILE A O 1
ATOM 1568 N N . ASP A 1 194 ? -3.636 -4.325 20.952 1.00 94.75 194 ASP A N 1
ATOM 1569 C CA . ASP A 1 194 ? -4.606 -3.309 21.367 1.00 94.75 194 ASP A CA 1
ATOM 1570 C C . ASP A 1 194 ? -3.959 -1.935 21.622 1.00 94.75 194 ASP A C 1
ATOM 1572 O O . ASP A 1 194 ? -4.534 -1.066 22.280 1.00 94.75 194 ASP A O 1
ATOM 1576 N N . ASP A 1 195 ? -2.765 -1.681 21.086 1.00 93.94 195 ASP A N 1
ATOM 1577 C CA . ASP A 1 195 ? -2.246 -0.318 21.021 1.00 93.94 195 ASP A CA 1
ATOM 1578 C C . ASP A 1 195 ? -3.169 0.533 20.140 1.00 93.94 195 ASP A C 1
ATOM 1580 O O . ASP A 1 195 ? -3.545 0.134 19.031 1.00 93.94 195 ASP A O 1
ATOM 1584 N N . CYS A 1 196 ? -3.536 1.730 20.606 1.00 93.94 196 CYS A N 1
ATOM 1585 C CA . CYS A 1 196 ? -4.465 2.585 19.875 1.00 93.94 196 CYS A CA 1
ATOM 1586 C C . CYS A 1 196 ? -3.957 2.908 18.463 1.00 93.94 196 CYS A C 1
ATOM 1588 O O . CYS A 1 196 ? -4.769 3.048 17.555 1.00 93.94 196 CYS A O 1
ATOM 1590 N N . ARG A 1 197 ? -2.635 2.945 18.231 1.00 92.12 197 ARG A N 1
ATOM 1591 C CA . ARG A 1 197 ? -2.010 3.153 16.910 1.00 92.12 197 ARG A CA 1
ATOM 1592 C C . ARG A 1 197 ? -2.330 2.042 15.906 1.00 92.12 197 ARG A C 1
ATOM 1594 O O . ARG A 1 197 ? -2.275 2.301 14.709 1.00 92.12 197 ARG A O 1
ATOM 1601 N N . ASN A 1 198 ? -2.705 0.849 16.370 1.00 93.44 198 ASN A N 1
ATOM 1602 C CA . ASN A 1 198 ? -3.207 -0.246 15.536 1.00 93.44 198 ASN A CA 1
ATOM 1603 C C . ASN A 1 198 ? -4.725 -0.158 15.283 1.00 93.44 198 ASN A C 1
ATOM 1605 O O . ASN A 1 198 ? -5.298 -1.068 14.704 1.00 93.44 198 ASN A O 1
ATOM 1609 N N . GLY A 1 199 ? -5.409 0.888 15.747 1.00 93.44 199 GLY A N 1
ATOM 1610 C CA . GLY A 1 199 ? -6.853 1.051 15.592 1.00 93.44 199 GLY A CA 1
ATOM 1611 C C . GLY A 1 199 ? -7.254 2.181 14.659 1.00 93.44 199 GLY A C 1
ATOM 1612 O O . GLY A 1 199 ? -6.527 3.164 14.515 1.00 93.44 199 GLY A O 1
ATOM 1613 N N . LEU A 1 200 ? -8.450 2.071 14.091 1.00 94.06 200 LEU A N 1
ATOM 1614 C CA . LEU A 1 200 ? -9.190 3.128 13.405 1.00 94.06 200 LEU A CA 1
ATOM 1615 C C . LEU A 1 200 ? -10.615 3.172 13.949 1.00 94.06 200 LEU A C 1
ATOM 1617 O O . LEU A 1 200 ? -11.265 2.133 14.050 1.00 94.06 200 LEU A O 1
ATOM 1621 N N . TYR A 1 201 ? -11.136 4.357 14.256 1.00 95.44 201 TYR A N 1
ATOM 1622 C CA . TYR A 1 201 ? -12.543 4.504 14.604 1.00 95.44 201 TYR A CA 1
ATOM 1623 C C . TYR A 1 201 ? -13.380 4.614 13.322 1.00 95.44 201 TYR A C 1
ATOM 1625 O O . TYR A 1 201 ? -13.350 5.627 12.619 1.00 95.44 201 TYR A O 1
ATOM 1633 N N . LEU A 1 202 ? -14.107 3.552 12.972 1.00 94.50 202 LEU A N 1
ATOM 1634 C CA . LEU A 1 202 ? -14.868 3.444 11.722 1.00 94.50 202 LEU A CA 1
ATOM 1635 C C . LEU A 1 202 ? -16.326 3.109 11.985 1.00 94.50 202 LEU A C 1
ATOM 1637 O O . LEU A 1 202 ? -16.641 2.361 12.899 1.00 94.50 202 LEU A O 1
ATOM 1641 N N . GLN A 1 203 ? -17.230 3.617 11.151 1.00 93.88 203 GLN A N 1
ATOM 1642 C CA . GLN A 1 203 ? -18.618 3.160 11.162 1.00 93.88 203 GLN A CA 1
ATOM 1643 C C . GLN A 1 203 ? -18.675 1.642 10.922 1.00 93.88 203 GLN A C 1
ATOM 1645 O O . GLN A 1 203 ? -17.952 1.136 10.066 1.00 93.88 203 GLN A O 1
ATOM 1650 N N . ALA A 1 204 ? -19.557 0.920 11.616 1.00 89.75 204 ALA A N 1
ATOM 1651 C CA . ALA A 1 204 ? -19.652 -0.543 11.527 1.00 89.75 204 ALA A CA 1
ATOM 1652 C C . ALA A 1 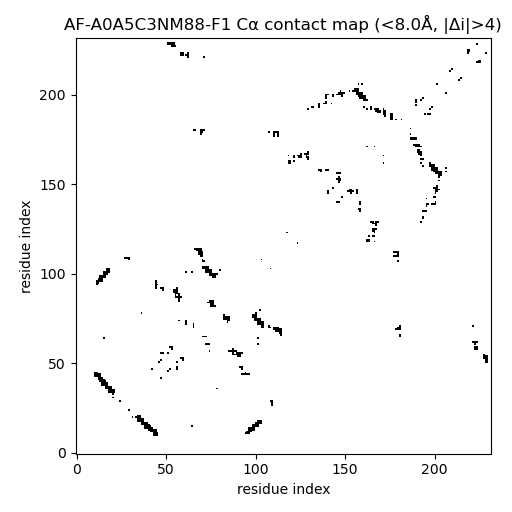204 ? -19.840 -1.065 10.085 1.00 89.75 204 ALA A C 1
ATOM 1654 O O . ALA A 1 204 ? -19.311 -2.105 9.708 1.00 89.75 204 ALA A O 1
ATOM 1655 N N . THR A 1 205 ? -20.538 -0.315 9.228 1.00 90.38 205 THR A N 1
ATOM 1656 C CA . THR A 1 205 ? -20.697 -0.655 7.802 1.00 90.38 205 THR A CA 1
ATOM 1657 C C . THR A 1 205 ? -19.405 -0.512 6.998 1.00 90.38 205 THR A C 1
ATOM 1659 O O . THR A 1 205 ? -19.201 -1.245 6.034 1.00 90.38 205 THR A O 1
ATOM 1662 N N . LEU A 1 206 ? -18.531 0.422 7.379 1.00 91.12 206 LEU A N 1
ATOM 1663 C CA . 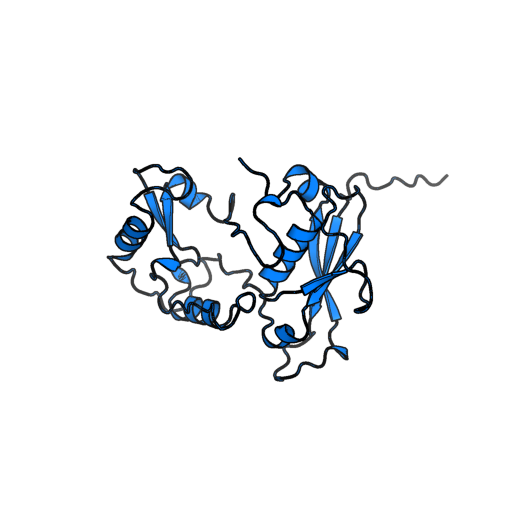LEU A 1 206 ? -17.209 0.603 6.779 1.00 91.12 206 LEU A CA 1
ATOM 1664 C C . LEU A 1 206 ? -16.206 -0.411 7.315 1.00 91.12 206 LEU A C 1
ATOM 1666 O O . LEU A 1 206 ? -15.352 -0.853 6.559 1.00 91.12 206 LEU A O 1
ATOM 1670 N N . HIS A 1 207 ? -16.336 -0.813 8.580 1.00 89.25 207 HIS A N 1
ATOM 1671 C CA . HIS A 1 207 ? -15.523 -1.874 9.168 1.00 89.25 207 HIS A CA 1
ATOM 1672 C C . HIS A 1 207 ? -15.595 -3.157 8.327 1.00 89.25 207 HIS A C 1
ATOM 1674 O O . HIS A 1 207 ? -14.560 -3.684 7.941 1.00 89.25 207 HIS A O 1
ATOM 1680 N N . ILE A 1 208 ? -16.798 -3.590 7.937 1.00 85.56 208 ILE A N 1
ATOM 1681 C CA . ILE A 1 208 ? -17.001 -4.807 7.126 1.00 85.56 208 ILE A CA 1
ATOM 1682 C C . ILE A 1 208 ? -16.321 -4.723 5.745 1.00 85.56 208 ILE A C 1
ATOM 1684 O O . ILE A 1 208 ? -16.014 -5.747 5.145 1.00 85.56 208 ILE A O 1
ATOM 1688 N N . ARG A 1 209 ? -16.098 -3.509 5.229 1.00 86.94 209 ARG A N 1
ATOM 1689 C CA . ARG A 1 209 ? -15.551 -3.249 3.885 1.00 86.94 209 ARG A CA 1
ATOM 1690 C C . ARG A 1 209 ? -14.065 -2.872 3.904 1.00 86.94 209 ARG A C 1
ATOM 1692 O O . ARG A 1 209 ? -13.471 -2.638 2.850 1.00 86.94 209 ARG A O 1
ATOM 1699 N N . TYR A 1 210 ? -13.478 -2.738 5.090 1.00 84.94 210 TYR A N 1
ATOM 1700 C CA . TYR A 1 210 ? -12.080 -2.363 5.252 1.00 84.94 210 TYR A CA 1
ATOM 1701 C C . TYR A 1 210 ? -11.171 -3.505 4.788 1.00 84.94 210 TYR A C 1
ATOM 1703 O O . TYR A 1 210 ? -11.389 -4.660 5.136 1.00 84.94 210 TYR A O 1
ATOM 1711 N N . GLY A 1 211 ? -10.161 -3.184 3.977 1.00 73.06 211 GLY A N 1
ATOM 1712 C CA . GLY A 1 211 ? -9.231 -4.173 3.425 1.00 73.06 211 GLY A CA 1
ATOM 1713 C C . GLY A 1 211 ? -9.740 -4.895 2.173 1.00 73.06 211 GLY A C 1
ATOM 1714 O O . GLY A 1 211 ? -8.920 -5.403 1.413 1.00 73.06 211 GLY A O 1
ATOM 1715 N N . THR A 1 212 ? -11.051 -4.884 1.903 1.00 77.56 212 THR A N 1
ATOM 1716 C CA . THR A 1 212 ? -11.628 -5.415 0.653 1.00 77.56 212 THR A CA 1
ATOM 1717 C C . THR A 1 212 ? -11.930 -4.313 -0.355 1.00 77.56 212 THR A C 1
ATOM 1719 O O . THR A 1 212 ? -11.556 -4.423 -1.519 1.00 77.56 212 THR A O 1
ATOM 1722 N N . ASP A 1 213 ? -12.574 -3.233 0.092 1.00 82.75 213 ASP A N 1
ATOM 1723 C CA . ASP A 1 213 ? -13.115 -2.203 -0.801 1.00 82.75 213 ASP A CA 1
ATOM 1724 C C . ASP A 1 213 ? -12.316 -0.902 -0.730 1.00 82.75 213 ASP A C 1
ATOM 1726 O O . ASP A 1 213 ? -12.350 -0.094 -1.658 1.00 82.75 213 ASP A O 1
ATOM 1730 N N . PHE A 1 214 ? -11.627 -0.666 0.387 1.00 83.50 214 PHE A N 1
ATOM 1731 C CA . PHE A 1 214 ? -10.802 0.518 0.570 1.00 83.50 214 PHE A CA 1
ATOM 1732 C C . PHE A 1 214 ? -9.602 0.252 1.479 1.00 83.50 214 PHE A C 1
ATOM 1734 O O . PHE A 1 214 ? -9.612 -0.624 2.347 1.00 83.50 214 PHE A O 1
ATOM 1741 N N . ALA A 1 215 ? -8.578 1.080 1.287 1.00 83.94 215 ALA A N 1
ATOM 1742 C CA . ALA A 1 215 ? -7.364 1.124 2.084 1.00 83.94 215 ALA A CA 1
ATOM 1743 C C . ALA A 1 215 ? -6.945 2.582 2.311 1.00 83.94 215 ALA A C 1
ATOM 1745 O O . ALA A 1 215 ? -7.430 3.498 1.645 1.00 83.94 215 ALA A O 1
ATOM 1746 N N . PHE A 1 216 ? -6.026 2.798 3.250 1.00 84.69 216 PHE A N 1
ATOM 1747 C CA . PHE A 1 216 ? -5.484 4.121 3.543 1.00 84.69 216 PHE A CA 1
ATOM 1748 C C . PHE A 1 216 ? -4.119 4.289 2.887 1.00 84.69 216 PHE A C 1
ATOM 1750 O O . PHE A 1 216 ? -3.227 3.459 3.060 1.00 84.69 216 PHE A O 1
ATOM 1757 N N . LEU A 1 217 ? -3.946 5.397 2.170 1.00 87.62 217 LEU A N 1
ATOM 1758 C CA . LEU A 1 217 ? -2.675 5.797 1.583 1.00 87.62 217 LEU A CA 1
ATOM 1759 C C . LEU A 1 217 ? -2.160 7.037 2.310 1.00 87.62 217 LEU A C 1
ATOM 1761 O O . LEU A 1 217 ? -2.728 8.119 2.193 1.00 87.62 217 LEU A O 1
ATOM 1765 N N . HIS A 1 218 ? -1.066 6.889 3.053 1.00 86.88 218 HIS A N 1
ATOM 1766 C CA . HIS A 1 218 ? -0.403 8.035 3.664 1.00 86.88 218 HIS A CA 1
ATOM 1767 C C . HIS A 1 218 ? 0.424 8.797 2.619 1.00 86.88 218 HIS A C 1
ATOM 1769 O O . HIS A 1 218 ? 1.262 8.206 1.927 1.00 86.88 218 HIS A O 1
ATOM 1775 N N . THR A 1 219 ? 0.228 10.114 2.542 1.00 90.44 219 THR A N 1
ATOM 1776 C CA . THR A 1 219 ? 1.035 11.032 1.725 1.00 90.44 219 THR A CA 1
ATOM 1777 C C . THR A 1 219 ? 1.484 12.248 2.548 1.00 90.44 219 THR A C 1
ATOM 1779 O O . THR A 1 219 ? 0.670 12.770 3.308 1.00 90.44 219 THR A O 1
ATOM 1782 N N . PRO A 1 220 ? 2.719 12.755 2.371 1.00 92.62 220 PRO A N 1
ATOM 1783 C CA . PRO A 1 220 ? 3.744 12.228 1.474 1.00 92.62 220 PRO A CA 1
ATOM 1784 C C . PRO A 1 220 ? 4.268 10.858 1.933 1.00 92.62 220 PRO A C 1
ATOM 1786 O O . PRO A 1 220 ? 4.207 10.494 3.108 1.00 92.62 220 PRO A O 1
ATOM 1789 N N . ASN A 1 221 ? 4.764 10.083 0.975 1.00 91.25 221 ASN A N 1
ATOM 1790 C CA . ASN A 1 221 ? 5.539 8.871 1.211 1.00 91.25 221 ASN A CA 1
ATOM 1791 C C . ASN A 1 221 ? 6.780 8.878 0.303 1.00 91.25 221 ASN A C 1
ATOM 1793 O O . ASN A 1 221 ? 7.034 9.845 -0.411 1.00 91.25 221 ASN A O 1
ATOM 1797 N N . PHE A 1 222 ? 7.583 7.813 0.327 1.00 92.19 222 PHE A N 1
ATOM 1798 C CA . PHE A 1 222 ? 8.858 7.781 -0.403 1.00 92.19 222 PHE A CA 1
ATOM 1799 C C . PHE A 1 222 ? 8.721 7.872 -1.939 1.00 92.19 222 PHE A C 1
ATOM 1801 O O . PHE A 1 222 ? 9.719 8.097 -2.633 1.00 92.19 222 PHE A O 1
ATOM 1808 N N . ALA A 1 223 ? 7.520 7.642 -2.474 1.00 95.25 223 ALA A N 1
ATOM 1809 C CA . ALA A 1 223 ? 7.251 7.592 -3.905 1.00 95.25 223 ALA A CA 1
ATOM 1810 C C . ALA A 1 223 ? 6.285 8.678 -4.394 1.00 95.25 223 ALA A C 1
ATOM 1812 O O . ALA A 1 223 ? 6.425 9.096 -5.540 1.00 95.25 223 ALA A O 1
ATOM 1813 N N . MET A 1 224 ? 5.348 9.131 -3.557 1.00 95.00 224 MET A N 1
ATOM 1814 C CA . MET A 1 224 ? 4.273 10.054 -3.933 1.00 95.00 224 MET A CA 1
ATOM 1815 C C . MET A 1 224 ? 4.143 11.219 -2.950 1.00 95.00 224 MET A C 1
ATOM 1817 O O . MET A 1 224 ? 4.269 11.051 -1.733 1.00 95.00 224 MET A O 1
ATOM 1821 N N . VAL A 1 225 ? 3.815 12.392 -3.485 1.00 95.19 225 VAL A N 1
ATOM 1822 C CA . VAL A 1 225 ? 3.363 13.563 -2.720 1.00 95.19 225 VAL A CA 1
ATOM 1823 C C . VAL A 1 225 ? 1.829 13.663 -2.744 1.00 95.19 225 VAL A C 1
ATOM 1825 O O . VAL A 1 225 ? 1.202 13.031 -3.591 1.00 95.19 225 VAL A O 1
ATOM 1828 N N . PRO A 1 226 ? 1.188 14.454 -1.859 1.00 94.31 226 PRO A N 1
ATOM 1829 C CA . PRO A 1 226 ? -0.275 14.558 -1.829 1.00 94.31 226 PRO A CA 1
ATOM 1830 C C . PRO A 1 226 ? -0.908 14.957 -3.170 1.00 94.31 226 PRO A C 1
ATOM 1832 O O . PRO A 1 226 ? -1.966 14.451 -3.518 1.00 94.31 226 PRO A O 1
ATOM 1835 N N . SER A 1 227 ? -0.241 15.807 -3.959 1.00 94.44 227 SER A N 1
ATOM 1836 C CA . SER A 1 227 ? -0.722 16.217 -5.286 1.00 94.44 227 SER A CA 1
ATOM 1837 C C . SER A 1 227 ? -0.639 15.122 -6.353 1.00 94.44 227 SER A C 1
ATOM 1839 O O . SER A 1 227 ? -1.158 15.316 -7.445 1.00 94.44 227 SER A O 1
ATOM 1841 N N . ASP A 1 228 ? 0.029 13.998 -6.074 1.00 94.75 228 ASP A N 1
ATOM 1842 C CA . ASP A 1 228 ? 0.046 12.833 -6.962 1.00 94.75 228 ASP A CA 1
ATOM 1843 C C . ASP A 1 228 ? -1.196 11.946 -6.764 1.00 94.75 228 ASP A C 1
ATOM 1845 O O . ASP A 1 228 ? -1.386 11.011 -7.536 1.00 94.75 228 ASP A O 1
ATOM 1849 N N . VAL A 1 229 ? -2.029 12.176 -5.746 1.00 92.12 229 VAL A N 1
ATOM 1850 C CA . VAL A 1 229 ? -3.260 11.408 -5.500 1.00 92.12 229 VAL A CA 1
ATOM 1851 C C . VAL A 1 229 ? -4.449 12.251 -5.965 1.00 92.12 229 VAL A C 1
ATOM 1853 O O . VAL A 1 229 ? -4.487 13.442 -5.644 1.00 92.12 229 VAL A O 1
ATOM 1856 N N . PRO A 1 230 ? -5.411 11.694 -6.729 1.00 87.81 230 PRO A N 1
ATOM 1857 C CA . PRO A 1 230 ? -6.620 12.433 -7.065 1.00 87.81 230 PRO A CA 1
ATOM 1858 C C . PRO A 1 230 ? -7.299 12.929 -5.788 1.00 87.81 230 PRO A C 1
ATOM 1860 O O . PRO A 1 230 ? -7.512 12.158 -4.850 1.00 87.81 230 PRO A O 1
ATOM 1863 N N . GLY A 1 231 ? -7.609 14.222 -5.744 1.00 77.94 231 GLY A N 1
ATOM 1864 C CA . GLY A 1 231 ? -8.437 14.762 -4.674 1.00 77.94 231 GLY A CA 1
ATOM 1865 C C . GLY A 1 231 ? -9.869 14.215 -4.748 1.00 77.94 231 GLY A C 1
ATOM 1866 O O . GLY A 1 231 ? -10.267 13.706 -5.802 1.00 77.94 231 GLY A O 1
ATOM 1867 N N . PRO A 1 232 ? -10.635 14.317 -3.648 1.00 56.06 232 PRO A N 1
ATOM 1868 C CA . PRO A 1 232 ? -12.090 14.239 -3.723 1.00 56.06 232 PRO A CA 1
ATOM 1869 C C . PRO A 1 232 ? -12.674 15.327 -4.639 1.00 56.06 232 PRO A C 1
ATOM 1871 O O . PRO A 1 232 ? -12.032 16.395 -4.794 1.00 56.06 232 PRO A O 1
#

Secondary structure (DSSP, 8-state):
-------TT---EEEEEEEE-SS---SSS--GGG-EEEEEEEEEHHHHHHH-SSSSHHHHHHHHHHHHHTS-EEEESSS-TTSPPP-TT--S--SS-EEEEEEE-GGGGGG-----TTTT-TT---S--PPPPTTHHHHHHHHHTTS-TTT---SSEEEEESS-GGGHHHHHHHHHHH--SS-GGG------TT-GGGEEEEEHHHHTTBTTTB----SS-SS--GGGSPP-

Mean predicted aligned error: 7.97 Å

Organism: NCBI:txid1314778

pLDDT: mean 85.08, std 13.86, range [37.75, 97.88]

=== Feature glossary ===
A reading guide for the features in this record.

Start from the sequence.

  · Sequence gives the chain of amino acids in standard one-letter code (A=alanine, C=cysteine, …, Y=tyrosine), read N→C. It is the only feature that is directly encoded by the gene; all structural features are derived from the folded form of this sequence.

Fold it, and you get atomic coordinates and the backbone conformation that goes with them.

  · Structure coordinates are given as an mmCIF _atom_site loop: one row per atom with element, residue name, chain id, sequence number, and x/y/z position in Å. Only the four main-chain atoms per residue are included here; side chains are omitted to keep the record compact.

  · Backbone dihedral angles. Every residue except chain termini has a φ (preceding-C → N → Cα → C) and a ψ (N → Cα → C → next-N). They are reported in degrees following the IUPAC sign convention. Secondary structure is essentially a statement about which (φ, ψ) basin each residue occupies.

  · Eight-state secondary structure (DSSP): H is the canonical α-helix, G the tighter 3₁₀-helix, I the wider π-helix; E/B are β-structure, T and S are turns and bends, and '-' is everything else. DSSP derives these from the pattern of main-chain N–H···O=C hydrogen bonds, not from the sequence.

  · SS3 is a coarse helix/strand/coil call (letters a/b/c) made by the P-SEA algorithm from inter-Cα distances and dihedrals. It is less detailed than DSSP but needs only Cα positions.

Summarize the fold with a handful of shape descriptors and a per-residue structural alphabet.

  · Radius of gyration (Rg) is the root-mean-square distance of Cα atoms from their centroid — a single number for overall size and compactness. A globular domain of N residues has Rg ≈ 2.2·N^0.38 Å; an extended or disordered chain has a much larger Rg. The Cα contact count is the number of residue pairs whose Cα atoms are within 8 Å and are more than four positions apart in sequence — a standard proxy for tertiary packing density. The bounding box is the smallest axis-aligned box enclosing all Cα atoms.

  · 3Di is Foldseek's structural alphabet. Each residue is assigned one of twenty discrete states based on how its Cα sits relative to its spatial (not sequential) neighbors. Aligning 3Di strings finds structural homologs roughly as well as full 3D superposition, but orders of magnitude faster.

  · Solvent-accessible surface area (SASA) is the area in Å² traced out by the centre of a 1.4 Å probe sphere (a water molecule) rolled over the protein's van der Waals surface (Shrake–Rupley / Lee–Richards construction). Buried residues have near-zero SASA; fully exposed residues can exceed 200 Å². The total SASA scales roughly with the number of surface residues.

Ask how reliable the model is.

  · For AlphaFold models, the B-factor field carries pLDDT — the model's own estimate of local accuracy on a 0–100 scale. Regions with pLDDT<50 should be treated as essentially unmodeled; they often correspond to intrinsically disordered segments.

  · For experimental (PDB) structures, the B-factor (temperature factor) quantifies the positional spread of each atom in the crystal — a combination of thermal vibration and static disorder — in units of Å². High B-factors mark flexible loops or poorly resolved regions; low B-factors mark the rigid, well-ordered core.

  · Predicted Aligned Error (PAE) is an AlphaFold confidence matrix: entry (i, j) is the expected error in the position of residue j, in ångströms, when the prediction is superimposed on the true structure at residue i. Low PAE within a block of residues means that block is internally rigid and well-predicted; high PAE between two blocks means their relative placement is uncertain even if each block individually is confident.

Place it in context: what it resembles, what it is annotated as, and how it looks.

  · Structural nearest neighbors (via Foldseek easy-search vs the PDB). Reported per hit: target PDB id, E-value, and alignment TM-score. A TM-score above ~0.5 is the conventional threshold for 'same fold'.

  · Functional annotations link the protein to curated databases. InterPro entries identify conserved domains and families by matching the sequence against member-database signatures (Pfam, PROSITE, CDD, …). Gene Ontology (GO) terms describe molecular function, biological process, and cellular component in a controlled vocabulary. CATH places the structure in a hierarchical fold classification (Class/Architecture/Topology/Homologous-superfamily). The organism is the source species.

  · The contact map is a binary N×N matrix image: pixel (i, j) is dark where Cα_i and Cα_j are within 8 Å and |i−j|>4. Because the |i−j|>4 filter removes local helical contacts, off-diagonal stripes parallel to the main diagonal indicate parallel β-sheets; stripes perpendicular to it indicate antiparallel β-sheets. The Ramachandran plot scatters every residue's (φ, ψ) pair against the sterically allowed regions. The PAE heatmap renders the predicted-aligned-error matrix.

  · Six rendered views show the 3D structure from the faces of a cube — i.e. along ±x, ±y, ±z. Rendering representation is drawn randomly per protein from cartoon (secondary-structure ribbons), sticks (backbone bonds), or molecular surface; coloring is either N→C rainbow (blue at the N-terminus through red at the C-terminus) or one color per chain.